Protein AF-A0A5P2C716-F1 (afdb_monomer_lite)

Sequence (302 aa):
MRAALADCPEPGTVVNWLRNSRSARLLADLVATGRPLTHADLDATATSRATAMTAEYLGGLLIAYQVLPERDELGARITRHLERVTTRHPDHAVLLRSYVRWSLLPRARRRQRLRGGSFKHRVHWAYTRINLAAAFLATLADRGMTISQATQHDVDAWLAGNPARHDVRDFMIWAHRRHHARALEVPHRPKADPVGLDEDSKWDLLHQRLTDTGLPLEVRAAGAILLLFGQHLTRITAAHWRRRATTDGTAYSEARLTATRNPMPEAHQGWHRGLWGGWSDSGNPQLFQRGSAANEAAVAPS

Radius of gyration: 30.45 Å; chains: 1; bounding box: 83×84×62 Å

Structure (mmCIF, N/CA/C/O backbone):
data_AF-A0A5P2C716-F1
#
_entry.id   AF-A0A5P2C716-F1
#
loop_
_atom_site.group_PDB
_atom_site.id
_atom_site.type_symbol
_atom_site.label_atom_id
_atom_site.label_alt_id
_atom_site.label_comp_id
_atom_site.label_asym_id
_atom_site.label_entity_id
_atom_site.label_seq_id
_atom_site.pdbx_PDB_ins_code
_atom_site.Cartn_x
_atom_site.Cartn_y
_atom_site.Cartn_z
_atom_site.occupancy
_atom_site.B_iso_or_equiv
_atom_site.auth_seq_id
_atom_site.auth_comp_id
_atom_site.auth_asym_id
_atom_site.auth_atom_id
_atom_site.pdbx_PDB_model_num
ATOM 1 N N . MET A 1 1 ? 3.248 -5.563 -34.450 1.00 64.88 1 MET A N 1
ATOM 2 C CA . MET A 1 1 ? 4.505 -6.082 -33.857 1.00 64.88 1 MET A CA 1
ATOM 3 C C . MET A 1 1 ? 5.551 -6.482 -34.892 1.00 64.88 1 MET A C 1
ATOM 5 O O . MET A 1 1 ? 6.635 -5.930 -34.836 1.00 64.88 1 MET A O 1
ATOM 9 N N . ARG A 1 2 ? 5.260 -7.390 -35.840 1.00 67.38 2 ARG A N 1
ATOM 10 C CA . ARG A 1 2 ? 6.246 -7.845 -36.845 1.00 67.38 2 ARG A CA 1
ATOM 11 C C . ARG A 1 2 ? 6.889 -6.698 -37.643 1.00 67.38 2 ARG A C 1
ATOM 13 O O . ARG A 1 2 ? 8.105 -6.666 -37.732 1.00 67.38 2 ARG A O 1
ATOM 20 N N . ALA A 1 3 ? 6.091 -5.746 -38.137 1.00 66.69 3 ALA A N 1
ATOM 21 C CA . ALA A 1 3 ? 6.594 -4.549 -38.822 1.00 66.69 3 ALA A CA 1
ATOM 22 C C . ALA A 1 3 ? 7.479 -3.687 -37.903 1.00 66.69 3 ALA A C 1
ATOM 24 O O . ALA A 1 3 ? 8.617 -3.400 -38.227 1.00 66.69 3 ALA A O 1
ATOM 25 N N . ALA A 1 4 ? 7.023 -3.408 -36.681 1.00 65.44 4 ALA A N 1
ATOM 26 C CA . ALA A 1 4 ? 7.776 -2.585 -35.735 1.00 65.44 4 ALA A CA 1
ATOM 27 C C . ALA A 1 4 ? 9.090 -3.222 -35.226 1.00 65.44 4 ALA A C 1
ATOM 29 O O . ALA A 1 4 ? 10.006 -2.507 -34.831 1.00 65.44 4 ALA A O 1
ATOM 30 N N . LEU A 1 5 ? 9.188 -4.557 -35.221 1.00 69.56 5 LEU A N 1
ATOM 31 C CA . LEU A 1 5 ? 10.447 -5.267 -34.967 1.00 69.56 5 LEU A CA 1
ATOM 32 C C . LEU A 1 5 ? 11.370 -5.258 -36.195 1.00 69.56 5 LEU A C 1
ATOM 34 O O . LEU A 1 5 ? 12.585 -5.281 -36.024 1.00 69.56 5 LEU A O 1
ATOM 38 N N . ALA A 1 6 ? 10.804 -5.232 -37.405 1.00 69.88 6 ALA A N 1
ATOM 39 C CA . ALA A 1 6 ? 11.553 -5.140 -38.656 1.00 69.88 6 ALA A CA 1
ATOM 40 C C . ALA A 1 6 ? 12.111 -3.726 -38.900 1.00 69.88 6 ALA A C 1
ATOM 42 O O . ALA A 1 6 ? 13.224 -3.599 -39.395 1.00 69.88 6 ALA A O 1
ATOM 43 N N . ASP A 1 7 ? 11.388 -2.690 -38.467 1.00 72.06 7 ASP A N 1
ATOM 44 C CA . ASP A 1 7 ? 11.772 -1.276 -38.596 1.00 72.06 7 ASP A CA 1
ATOM 45 C C . ASP A 1 7 ? 12.691 -0.787 -37.455 1.00 72.06 7 ASP A C 1
ATOM 47 O O . ASP A 1 7 ? 12.919 0.412 -37.285 1.00 72.06 7 ASP A O 1
ATOM 51 N N . CYS A 1 8 ? 13.204 -1.695 -36.617 1.00 69.62 8 CYS A N 1
ATOM 52 C CA . CYS A 1 8 ? 14.064 -1.327 -35.497 1.00 69.62 8 CYS A CA 1
ATOM 53 C C . CYS A 1 8 ? 15.446 -0.855 -35.998 1.00 69.62 8 CYS A C 1
ATOM 55 O O . CYS A 1 8 ? 16.085 -1.587 -36.755 1.00 69.62 8 CYS A O 1
ATOM 57 N N . PRO A 1 9 ? 15.959 0.307 -35.540 1.00 67.12 9 PRO A N 1
ATOM 58 C CA . PRO A 1 9 ? 17.236 0.860 -36.007 1.00 67.12 9 PRO A CA 1
ATOM 59 C C . PRO A 1 9 ? 18.453 -0.026 -35.693 1.00 67.12 9 PRO A C 1
ATOM 61 O O . PRO A 1 9 ? 19.483 0.096 -36.350 1.00 67.12 9 PRO A O 1
ATOM 64 N N . GLU A 1 10 ? 18.336 -0.946 -34.730 1.00 76.31 10 GLU A N 1
ATOM 65 C CA . GLU A 1 10 ? 19.369 -1.931 -34.396 1.00 76.31 10 GLU A CA 1
ATOM 66 C C . GLU A 1 10 ? 18.828 -3.372 -34.503 1.00 76.31 10 GLU A C 1
ATOM 68 O O . GLU A 1 10 ? 18.488 -4.004 -33.494 1.00 76.31 10 GLU A O 1
ATOM 73 N N . PRO A 1 11 ? 18.765 -3.947 -35.717 1.00 70.88 11 PRO A N 1
ATOM 74 C CA . PRO A 1 11 ? 18.197 -5.279 -35.933 1.00 70.88 11 PRO A CA 1
ATOM 75 C C . PRO A 1 11 ? 18.974 -6.388 -35.202 1.00 70.88 11 PRO A C 1
ATOM 77 O O . PRO A 1 11 ? 18.379 -7.365 -34.742 1.00 70.88 11 PRO A O 1
ATOM 80 N N . GLY A 1 12 ? 20.290 -6.224 -35.011 1.00 76.12 12 GLY A N 1
ATOM 81 C CA . GLY A 1 12 ? 21.117 -7.161 -34.240 1.00 76.12 12 GLY A CA 1
ATOM 82 C C . GLY A 1 12 ? 20.677 -7.282 -32.776 1.00 76.12 12 GLY A C 1
ATOM 83 O O . GLY A 1 12 ? 20.628 -8.388 -32.233 1.00 76.12 12 GLY A O 1
ATOM 84 N N . THR A 1 13 ? 20.272 -6.170 -32.158 1.00 78.38 13 THR A N 1
ATOM 85 C CA . THR A 1 13 ? 19.779 -6.123 -30.774 1.00 78.38 13 THR A CA 1
ATOM 86 C C . THR A 1 13 ? 18.448 -6.868 -30.640 1.00 78.38 13 THR A C 1
ATOM 88 O O . THR A 1 13 ? 18.265 -7.648 -29.702 1.00 78.38 13 THR A O 1
ATOM 91 N N . VAL A 1 14 ? 17.547 -6.716 -31.618 1.00 78.50 14 VAL A N 1
ATOM 92 C CA . VAL A 1 14 ? 16.262 -7.435 -31.664 1.00 78.50 14 VAL A CA 1
ATOM 93 C C . VAL A 1 14 ? 16.461 -8.937 -31.847 1.00 78.50 14 VAL A C 1
ATOM 95 O O . VAL A 1 14 ? 15.863 -9.726 -31.117 1.00 78.50 14 VAL A O 1
ATOM 98 N N . VAL A 1 15 ? 17.323 -9.355 -32.779 1.00 80.88 15 VAL A N 1
ATOM 99 C CA . VAL A 1 15 ? 17.612 -10.781 -33.011 1.00 80.88 15 VAL A CA 1
ATOM 100 C C . VAL A 1 15 ? 18.271 -11.411 -31.784 1.00 80.88 15 VAL A C 1
ATOM 102 O O . VAL A 1 15 ? 17.890 -12.507 -31.372 1.00 80.88 15 VAL A O 1
ATOM 105 N N . ASN A 1 16 ? 19.220 -10.713 -31.157 1.00 84.62 16 ASN A N 1
ATOM 106 C CA . ASN A 1 16 ? 19.853 -11.176 -29.926 1.00 84.62 16 ASN A CA 1
ATOM 107 C C . ASN A 1 16 ? 18.827 -11.332 -28.790 1.00 84.62 16 ASN A C 1
ATOM 109 O O . ASN A 1 16 ? 18.812 -12.349 -28.092 1.00 84.62 16 ASN A O 1
ATOM 113 N N . TRP A 1 17 ? 17.915 -10.367 -28.644 1.00 86.50 17 TRP A N 1
ATOM 114 C CA . TRP A 1 17 ? 16.818 -10.447 -27.682 1.00 86.50 17 TRP A CA 1
ATOM 115 C C . TRP A 1 17 ? 15.888 -11.632 -27.964 1.00 86.50 17 TRP A C 1
ATOM 117 O O . TRP A 1 17 ? 15.605 -12.400 -27.044 1.00 86.50 17 TRP A O 1
ATOM 127 N N . LEU A 1 18 ? 15.466 -11.829 -29.218 1.00 83.00 18 LEU A N 1
ATOM 128 C CA . LEU A 1 18 ? 14.593 -12.939 -29.610 1.00 83.00 18 LEU A CA 1
ATOM 129 C C . LEU A 1 18 ? 15.204 -14.306 -29.272 1.00 83.00 18 LEU A C 1
ATOM 131 O O . LEU A 1 18 ? 14.486 -15.200 -28.831 1.00 83.00 18 LEU A O 1
ATOM 135 N N . ARG A 1 19 ? 16.522 -14.464 -29.444 1.00 83.31 19 ARG A N 1
ATOM 136 C CA . ARG A 1 19 ? 17.222 -15.736 -29.192 1.00 83.31 19 ARG A CA 1
ATOM 137 C C . ARG A 1 19 ? 17.477 -15.998 -27.710 1.00 83.31 19 ARG A C 1
ATOM 139 O O . ARG A 1 19 ? 17.341 -17.133 -27.264 1.00 83.31 19 ARG A O 1
ATOM 146 N N . ASN A 1 20 ? 17.848 -14.968 -26.951 1.00 84.88 20 ASN A N 1
ATOM 147 C CA . ASN A 1 20 ? 18.439 -15.153 -25.622 1.00 84.88 20 ASN A CA 1
ATOM 148 C C . ASN A 1 20 ? 17.541 -14.685 -24.466 1.00 84.88 20 ASN A C 1
ATOM 150 O O . ASN A 1 20 ? 17.782 -15.032 -23.306 1.00 84.88 20 ASN A O 1
ATOM 154 N N . SER A 1 21 ? 16.482 -13.920 -24.742 1.00 87.31 21 SER A N 1
ATOM 155 C CA . SER A 1 21 ? 15.653 -13.339 -23.688 1.00 87.31 21 SER A CA 1
ATOM 156 C C . SER A 1 21 ? 14.584 -14.294 -23.156 1.00 87.31 21 SER A C 1
ATOM 158 O O . SER A 1 21 ? 13.882 -14.993 -23.889 1.00 87.31 21 SER A O 1
ATOM 160 N 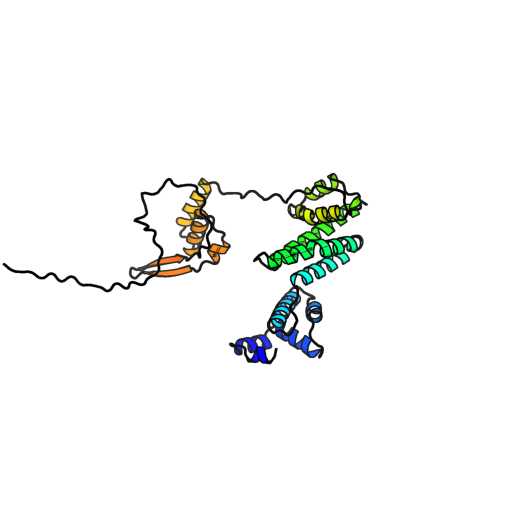N . ARG A 1 22 ? 14.375 -14.255 -21.836 1.00 85.69 22 ARG A N 1
ATOM 161 C CA . ARG A 1 22 ? 13.232 -14.912 -21.187 1.00 85.69 22 ARG A CA 1
ATOM 162 C C . ARG A 1 22 ? 11.896 -14.282 -21.601 1.00 85.69 22 ARG A C 1
ATOM 164 O O . ARG A 1 22 ? 10.915 -15.006 -21.706 1.00 85.69 22 ARG A O 1
ATOM 171 N N . SER A 1 23 ? 11.854 -12.972 -21.867 1.00 86.00 23 SER A N 1
ATOM 172 C CA . SER A 1 23 ? 10.635 -12.299 -22.344 1.00 86.00 23 SER A CA 1
ATOM 173 C C . SER A 1 23 ? 10.289 -12.648 -23.791 1.00 86.00 23 SER A C 1
ATOM 175 O O . SER A 1 23 ? 9.108 -12.705 -24.114 1.00 86.00 23 SER A O 1
ATOM 177 N N . ALA A 1 24 ? 11.279 -12.956 -24.635 1.00 87.69 24 ALA A N 1
ATOM 178 C CA . ALA A 1 24 ? 11.036 -13.441 -25.993 1.00 87.69 24 ALA A CA 1
ATOM 179 C C . ALA A 1 24 ? 10.461 -14.865 -26.002 1.00 87.69 24 ALA A C 1
ATOM 181 O O . ALA A 1 24 ? 9.492 -15.123 -26.708 1.00 87.69 24 ALA A O 1
ATOM 182 N N . ARG A 1 25 ? 10.996 -15.765 -25.162 1.00 89.06 25 ARG A N 1
ATOM 183 C CA . ARG A 1 25 ? 10.418 -17.107 -24.963 1.00 89.06 25 ARG A CA 1
ATOM 184 C C . ARG A 1 25 ? 8.982 -17.040 -24.453 1.00 89.06 25 ARG A C 1
ATOM 186 O O . ARG A 1 25 ? 8.104 -17.645 -25.046 1.00 89.06 25 ARG A O 1
ATOM 193 N N . LEU A 1 26 ? 8.740 -16.216 -23.432 1.00 88.56 26 LEU A N 1
ATOM 194 C CA . LEU A 1 26 ? 7.396 -15.990 -22.901 1.00 88.56 26 LEU A CA 1
ATOM 195 C C . LEU A 1 26 ? 6.422 -15.499 -23.984 1.00 88.56 26 LEU A C 1
ATOM 197 O O . LEU A 1 26 ? 5.291 -15.961 -24.052 1.00 88.56 26 LEU A O 1
ATOM 201 N N . LEU A 1 27 ? 6.857 -14.570 -24.838 1.00 88.94 27 LEU A N 1
ATOM 202 C CA . LEU A 1 27 ? 6.052 -14.099 -25.962 1.00 88.94 27 LEU A CA 1
ATOM 203 C C . LEU A 1 27 ? 5.761 -15.222 -26.966 1.00 88.94 27 LEU A C 1
ATOM 205 O O . LEU A 1 27 ? 4.628 -15.331 -27.420 1.00 88.94 27 LEU A O 1
ATOM 209 N N . ALA A 1 28 ? 6.760 -16.039 -27.308 1.00 88.06 28 ALA A N 1
ATOM 210 C CA . ALA A 1 28 ? 6.585 -17.165 -28.220 1.00 88.06 28 ALA A CA 1
ATOM 211 C C . ALA A 1 28 ? 5.570 -18.179 -27.671 1.00 88.06 28 ALA A C 1
ATOM 213 O O . ALA A 1 28 ? 4.656 -18.563 -28.397 1.00 88.06 28 ALA A O 1
ATOM 214 N N . ASP A 1 29 ? 5.671 -18.525 -26.385 1.00 88.88 29 ASP A N 1
ATOM 215 C CA . ASP A 1 29 ? 4.740 -19.435 -25.708 1.00 88.88 29 ASP A CA 1
ATOM 216 C C . ASP A 1 29 ? 3.308 -18.881 -25.722 1.00 88.88 29 ASP A C 1
ATOM 218 O O . ASP A 1 29 ? 2.355 -19.597 -26.026 1.00 88.88 29 ASP A O 1
ATOM 222 N N . LEU A 1 30 ? 3.148 -17.582 -25.445 1.00 88.62 30 LEU A N 1
ATOM 223 C CA . LEU A 1 30 ? 1.842 -16.925 -25.464 1.00 88.62 30 LEU A CA 1
ATOM 224 C C . LEU A 1 30 ? 1.246 -16.858 -26.877 1.00 88.62 30 LEU A C 1
ATOM 226 O O . LEU A 1 30 ? 0.056 -17.110 -27.046 1.00 88.62 30 LEU A O 1
ATOM 230 N N . VAL A 1 31 ? 2.055 -16.568 -27.900 1.00 87.69 31 VAL A N 1
ATOM 231 C CA . VAL A 1 31 ? 1.608 -16.539 -29.305 1.00 87.69 31 VAL A CA 1
ATOM 232 C C . VAL A 1 31 ? 1.260 -17.942 -29.809 1.00 87.69 31 VAL A C 1
ATOM 234 O O . VAL A 1 31 ? 0.298 -18.095 -30.561 1.00 87.69 31 VAL A O 1
ATOM 237 N N . ALA A 1 32 ? 1.978 -18.975 -29.360 1.00 88.94 32 ALA A N 1
ATOM 238 C CA . ALA A 1 32 ? 1.715 -20.367 -29.726 1.00 88.94 32 ALA A CA 1
ATOM 239 C C . ALA A 1 32 ? 0.326 -20.860 -29.280 1.00 88.94 32 ALA A C 1
ATOM 241 O O . ALA A 1 32 ? -0.198 -21.808 -29.859 1.00 88.94 32 ALA A O 1
ATOM 242 N N . THR A 1 33 ? -0.313 -20.195 -28.309 1.00 84.88 33 THR A N 1
ATOM 243 C CA . THR A 1 33 ? -1.700 -20.497 -27.912 1.00 84.88 33 THR A CA 1
ATOM 244 C C . THR A 1 33 ? -2.735 -20.175 -28.998 1.00 84.88 33 THR A C 1
ATOM 246 O O . THR A 1 33 ? -3.882 -20.610 -28.891 1.00 84.88 33 THR A O 1
ATOM 249 N N . GLY A 1 34 ? -2.363 -19.400 -30.027 1.00 81.94 34 GLY A N 1
ATOM 250 C CA . GLY A 1 34 ? -3.232 -19.029 -31.149 1.00 81.94 34 GLY A CA 1
ATOM 251 C C . GLY A 1 34 ? -4.371 -18.069 -30.790 1.00 81.94 34 GLY A C 1
ATOM 252 O O . GLY A 1 34 ? -5.228 -17.798 -31.630 1.00 81.94 34 GLY A O 1
ATOM 253 N N . ARG A 1 35 ? -4.409 -17.552 -29.555 1.00 84.88 35 ARG A N 1
ATOM 254 C CA . ARG A 1 35 ? -5.445 -16.627 -29.075 1.00 84.88 35 ARG A CA 1
ATOM 255 C C . ARG A 1 35 ? -4.959 -15.174 -29.112 1.00 84.88 35 ARG A C 1
ATOM 257 O O . ARG A 1 35 ? -3.757 -14.933 -28.989 1.00 84.88 35 ARG A O 1
ATOM 264 N N . PRO A 1 36 ? -5.871 -14.192 -29.252 1.00 84.56 36 PRO A N 1
ATOM 265 C CA . PRO A 1 36 ? -5.523 -12.786 -29.093 1.00 84.56 36 PRO A CA 1
ATOM 266 C C . PRO A 1 36 ? -4.904 -12.543 -27.719 1.00 84.56 36 PRO A C 1
ATOM 268 O O . PRO A 1 36 ? -5.485 -12.909 -26.700 1.00 84.56 36 PRO A O 1
ATOM 271 N N . LEU A 1 37 ? -3.725 -11.927 -27.707 1.00 86.69 37 LEU A N 1
ATOM 272 C CA . LEU A 1 37 ? -2.970 -11.703 -26.486 1.00 86.69 37 LEU A CA 1
ATOM 273 C C . LEU A 1 37 ? -3.669 -10.651 -25.620 1.00 86.69 37 LEU A C 1
ATOM 275 O O . LEU A 1 37 ? -3.999 -9.565 -26.097 1.00 86.69 37 LEU A O 1
ATOM 279 N N . THR A 1 38 ? -3.860 -10.952 -24.341 1.00 88.50 38 THR A N 1
ATOM 280 C CA . THR A 1 38 ? -4.474 -10.040 -23.376 1.00 88.50 38 THR A CA 1
ATOM 281 C C . THR A 1 38 ? -3.547 -9.749 -22.201 1.00 88.50 38 THR A C 1
ATOM 283 O O . THR A 1 38 ? -2.597 -10.474 -21.900 1.00 88.50 38 THR A O 1
ATOM 286 N N . HIS A 1 39 ? -3.867 -8.686 -21.462 1.00 86.06 39 HIS A N 1
ATOM 287 C CA . HIS A 1 39 ? -3.225 -8.395 -20.178 1.00 86.06 39 HIS A CA 1
ATOM 288 C C . HIS A 1 39 ? -3.399 -9.523 -19.149 1.00 86.06 39 HIS A C 1
ATOM 290 O O . HIS A 1 39 ? -2.536 -9.703 -18.291 1.00 86.06 39 HIS A O 1
ATOM 296 N N . ALA A 1 40 ? -4.490 -10.292 -19.231 1.00 84.88 40 ALA A N 1
ATOM 297 C CA . ALA A 1 40 ? -4.743 -11.414 -18.332 1.00 84.88 40 ALA A CA 1
ATOM 298 C C . ALA A 1 40 ? -3.775 -12.581 -18.588 1.00 84.88 40 ALA A C 1
ATOM 300 O O . ALA A 1 40 ? -3.327 -13.216 -17.634 1.00 84.88 40 ALA A O 1
ATOM 301 N N . ASP A 1 41 ? -3.390 -12.809 -19.845 1.00 88.12 41 ASP A N 1
ATOM 302 C CA . ASP A 1 41 ? -2.445 -13.870 -20.205 1.00 88.12 41 ASP A CA 1
ATOM 303 C C . ASP A 1 41 ? -1.050 -13.577 -19.640 1.00 88.12 41 ASP A C 1
ATOM 305 O O . ASP A 1 41 ? -0.422 -14.436 -19.019 1.00 88.12 41 ASP A O 1
ATOM 309 N N . LEU A 1 42 ? -0.594 -12.323 -19.741 1.00 86.50 42 LEU A N 1
ATOM 310 C CA . LEU A 1 42 ? 0.636 -11.877 -19.079 1.00 86.50 42 LEU A CA 1
ATOM 311 C C . LEU A 1 42 ? 0.535 -12.020 -17.555 1.00 86.50 42 LEU A C 1
ATOM 313 O O . LEU A 1 42 ? 1.470 -12.490 -16.905 1.00 86.50 42 LEU A O 1
ATOM 317 N N . ASP A 1 43 ? -0.605 -11.654 -16.972 1.00 84.00 43 ASP A N 1
ATOM 318 C CA . ASP A 1 43 ? -0.822 -11.722 -15.530 1.00 84.00 43 ASP A CA 1
ATOM 319 C C . ASP A 1 43 ? -0.777 -13.151 -14.981 1.00 84.00 43 ASP A C 1
ATOM 321 O O . ASP A 1 43 ? -0.281 -13.336 -13.864 1.00 84.00 43 ASP A O 1
ATOM 325 N N . ALA A 1 44 ? -1.262 -14.129 -15.751 1.00 86.56 44 ALA A N 1
ATOM 326 C CA . ALA A 1 44 ? -1.258 -15.549 -15.406 1.00 86.56 44 ALA A CA 1
ATOM 327 C C . ALA A 1 44 ? 0.160 -16.140 -15.358 1.00 86.56 44 ALA A C 1
ATOM 329 O O . ALA A 1 44 ? 0.440 -17.032 -14.560 1.00 86.56 44 ALA A O 1
ATOM 330 N N . THR A 1 45 ? 1.089 -15.597 -16.147 1.00 85.31 45 THR A N 1
ATOM 331 C CA . THR A 1 45 ? 2.488 -16.065 -16.180 1.00 85.31 45 THR A CA 1
ATOM 332 C C . THR A 1 45 ? 3.311 -15.596 -14.971 1.00 85.31 45 THR A C 1
ATOM 334 O O . THR A 1 45 ? 4.374 -16.144 -14.661 1.00 85.31 45 THR A O 1
ATOM 337 N N . ALA A 1 46 ? 2.817 -14.593 -14.238 1.00 82.56 46 ALA A N 1
ATOM 338 C CA . ALA A 1 46 ? 3.493 -13.957 -13.111 1.00 82.56 46 ALA A CA 1
ATOM 339 C C . ALA A 1 46 ? 3.390 -14.767 -11.799 1.00 82.56 46 ALA A C 1
ATOM 341 O O . ALA A 1 46 ? 2.972 -14.250 -10.761 1.00 82.56 46 ALA A O 1
ATOM 342 N N . THR A 1 47 ? 3.791 -16.039 -11.834 1.00 82.62 47 THR A N 1
ATOM 343 C CA . THR A 1 47 ? 3.780 -16.974 -10.691 1.00 82.62 47 THR A CA 1
ATOM 344 C C . THR A 1 47 ? 4.935 -16.773 -9.705 1.00 82.62 47 THR A C 1
ATOM 346 O O . THR A 1 47 ? 4.823 -17.120 -8.533 1.00 82.62 47 THR A O 1
ATOM 349 N N . SER A 1 48 ? 6.042 -16.173 -10.146 1.00 81.88 48 SER A N 1
ATOM 350 C CA . SER A 1 48 ? 7.232 -15.886 -9.340 1.00 81.88 48 SER A CA 1
ATOM 351 C C . SER A 1 48 ? 7.670 -14.433 -9.514 1.00 81.88 48 SER A C 1
ATOM 353 O O . SER A 1 48 ? 7.260 -13.745 -10.450 1.00 81.88 48 SER A O 1
ATOM 355 N N . ARG A 1 49 ? 8.580 -13.949 -8.658 1.00 74.25 49 ARG A N 1
ATOM 356 C CA . ARG A 1 49 ? 9.161 -12.604 -8.814 1.00 74.25 49 ARG A CA 1
ATOM 357 C C . ARG A 1 49 ? 9.857 -12.428 -10.168 1.00 74.25 49 ARG A C 1
ATOM 359 O O . ARG A 1 49 ? 9.733 -11.372 -10.781 1.00 74.25 49 ARG A O 1
ATOM 366 N N . ALA A 1 50 ? 10.590 -13.442 -10.625 1.00 78.56 50 ALA A N 1
ATOM 367 C CA . ALA A 1 50 ? 11.328 -13.372 -11.881 1.00 78.56 50 ALA A CA 1
ATOM 368 C C . ALA A 1 50 ? 10.385 -13.351 -13.094 1.00 78.56 50 ALA A C 1
ATOM 370 O O . ALA A 1 50 ? 10.575 -12.544 -14.007 1.00 78.56 50 ALA A O 1
ATOM 371 N N . THR A 1 51 ? 9.346 -14.191 -13.088 1.00 84.75 51 THR A N 1
ATOM 372 C CA . THR A 1 51 ? 8.350 -14.220 -14.169 1.00 84.75 51 THR A CA 1
ATOM 373 C C . THR A 1 51 ? 7.468 -12.973 -14.158 1.00 84.75 51 THR A C 1
ATOM 375 O O . THR A 1 51 ? 7.203 -12.430 -15.221 1.00 84.75 51 THR A O 1
ATOM 378 N N . ALA A 1 52 ? 7.143 -12.411 -12.990 1.00 80.19 52 ALA A N 1
ATOM 379 C CA . ALA A 1 52 ? 6.433 -11.135 -12.881 1.00 80.19 52 ALA A CA 1
ATOM 380 C C . ALA A 1 52 ? 7.210 -9.948 -13.478 1.00 80.19 52 ALA A C 1
ATOM 382 O O . ALA A 1 52 ? 6.620 -9.128 -14.175 1.00 80.19 52 ALA A O 1
ATOM 383 N N . MET A 1 53 ? 8.525 -9.852 -13.240 1.00 78.62 53 MET A N 1
ATOM 384 C CA . MET A 1 53 ? 9.358 -8.813 -13.873 1.00 78.62 53 MET A CA 1
ATOM 385 C C . MET A 1 53 ? 9.446 -9.005 -15.389 1.00 78.62 53 MET A C 1
ATOM 387 O O . MET A 1 53 ? 9.441 -8.034 -16.141 1.00 78.62 53 MET A O 1
ATOM 391 N N . THR A 1 54 ? 9.510 -10.262 -15.833 1.00 84.94 54 THR A N 1
ATOM 392 C CA . THR A 1 54 ? 9.554 -10.604 -17.259 1.00 84.94 54 THR A CA 1
ATOM 393 C C . THR A 1 54 ? 8.241 -10.226 -17.952 1.00 84.94 54 THR A C 1
ATOM 395 O O . THR A 1 54 ? 8.276 -9.586 -18.999 1.00 84.94 54 THR A O 1
ATOM 398 N N . ALA A 1 55 ? 7.099 -10.565 -17.346 1.00 86.44 55 ALA A N 1
ATOM 399 C CA . ALA A 1 55 ? 5.766 -10.221 -17.833 1.00 86.44 55 ALA A CA 1
ATOM 400 C C . ALA A 1 55 ? 5.513 -8.705 -17.818 1.00 86.44 55 ALA A C 1
ATOM 402 O O . ALA A 1 55 ? 4.922 -8.185 -18.755 1.00 86.44 55 ALA A O 1
ATOM 403 N N . GLU A 1 56 ? 6.008 -7.978 -16.808 1.00 81.62 56 GLU A N 1
ATOM 404 C CA . GLU A 1 56 ? 5.930 -6.509 -16.744 1.00 81.62 56 GLU A CA 1
ATOM 405 C C . GLU A 1 56 ? 6.733 -5.849 -17.872 1.00 81.62 56 GLU A C 1
ATOM 407 O O . GLU A 1 56 ? 6.218 -4.974 -18.566 1.00 81.62 56 GLU A O 1
ATOM 412 N N . TYR A 1 57 ? 7.976 -6.292 -18.092 1.00 83.25 57 TYR A N 1
ATOM 413 C CA . TYR A 1 57 ? 8.792 -5.808 -19.206 1.00 83.25 57 TYR A CA 1
ATOM 414 C C . TYR A 1 57 ? 8.121 -6.096 -20.555 1.00 83.25 57 TYR A C 1
ATOM 416 O O . TYR A 1 57 ? 8.018 -5.206 -21.399 1.00 83.25 57 TYR A O 1
ATOM 424 N N . LEU A 1 58 ? 7.632 -7.327 -20.744 1.00 87.62 58 LEU A N 1
ATOM 425 C CA . LEU A 1 58 ? 6.955 -7.731 -21.972 1.00 87.62 58 LEU A CA 1
ATOM 426 C C . LEU A 1 58 ? 5.653 -6.944 -22.187 1.00 87.62 58 LEU A C 1
ATOM 428 O O . LEU A 1 58 ? 5.414 -6.471 -23.292 1.00 87.62 58 LEU A O 1
ATOM 432 N N . GLY A 1 59 ? 4.848 -6.741 -21.144 1.00 86.94 59 GLY A N 1
ATOM 433 C CA . GLY A 1 59 ? 3.628 -5.936 -21.204 1.00 86.94 59 GLY A CA 1
ATOM 434 C C . GLY A 1 59 ? 3.904 -4.489 -21.604 1.00 86.94 59 GLY A C 1
ATOM 435 O O . GLY A 1 59 ? 3.238 -3.968 -22.494 1.00 86.94 59 GLY A O 1
ATOM 436 N N . GLY A 1 60 ? 4.943 -3.867 -21.036 1.00 83.31 60 GLY A N 1
ATOM 437 C CA . GLY A 1 60 ? 5.375 -2.525 -21.432 1.00 83.31 60 GLY A CA 1
ATOM 438 C C . GLY A 1 60 ? 5.787 -2.443 -22.905 1.00 83.31 60 GLY A C 1
ATOM 439 O O . GLY A 1 60 ? 5.387 -1.514 -23.603 1.00 83.31 60 GLY A O 1
ATOM 440 N N . LEU A 1 61 ? 6.521 -3.445 -23.396 1.00 84.56 61 LEU A N 1
ATOM 441 C CA . LEU A 1 61 ? 6.907 -3.545 -24.805 1.00 84.56 61 LEU A CA 1
ATOM 442 C C . LEU A 1 61 ? 5.675 -3.677 -25.717 1.00 84.56 61 LEU A C 1
ATOM 444 O O . LEU A 1 61 ? 5.560 -2.989 -26.727 1.00 84.56 61 LEU A O 1
ATOM 448 N N . LEU A 1 62 ? 4.729 -4.538 -25.343 1.00 86.94 62 LEU A N 1
ATOM 449 C CA . LEU A 1 62 ? 3.511 -4.794 -26.110 1.00 86.94 62 LEU A CA 1
ATOM 450 C C . LEU A 1 62 ? 2.562 -3.592 -26.134 1.00 86.94 62 LEU A C 1
ATOM 452 O O . LEU A 1 62 ? 1.941 -3.348 -27.166 1.00 86.94 62 LEU A O 1
ATOM 456 N N . ILE A 1 63 ? 2.479 -2.821 -25.047 1.00 86.62 63 ILE A N 1
ATOM 457 C CA . ILE A 1 63 ? 1.763 -1.538 -25.023 1.00 86.62 63 ILE A CA 1
ATOM 458 C C . ILE A 1 63 ? 2.463 -0.525 -25.936 1.00 86.62 63 ILE A C 1
ATOM 460 O O . ILE A 1 63 ? 1.807 0.118 -26.752 1.00 86.62 63 ILE A O 1
ATOM 464 N N . ALA A 1 64 ? 3.793 -0.399 -25.845 1.00 82.19 64 ALA A N 1
ATOM 465 C CA . ALA A 1 64 ? 4.553 0.557 -26.654 1.00 82.19 64 ALA A CA 1
ATOM 466 C C . ALA A 1 64 ? 4.370 0.316 -28.163 1.00 82.19 64 ALA A C 1
ATOM 468 O O . ALA A 1 64 ? 4.221 1.264 -28.930 1.00 82.19 64 ALA A O 1
ATOM 469 N N . TYR A 1 65 ? 4.299 -0.953 -28.574 1.00 84.38 65 TYR A N 1
ATOM 470 C CA . TYR A 1 65 ? 4.034 -1.355 -29.958 1.00 84.38 65 TYR A CA 1
ATOM 471 C C . TYR A 1 65 ? 2.546 -1.508 -30.307 1.00 84.38 65 TYR A C 1
ATOM 473 O O . TYR A 1 65 ? 2.232 -2.093 -31.347 1.00 84.38 65 TYR A O 1
ATOM 481 N N . GLN A 1 66 ? 1.639 -1.008 -29.459 1.00 82.31 66 GLN A N 1
ATOM 482 C CA . GLN A 1 66 ? 0.185 -1.003 -29.679 1.00 82.31 66 GLN A CA 1
ATOM 483 C C . GLN A 1 66 ? -0.415 -2.399 -29.927 1.00 82.31 66 GLN A C 1
ATOM 485 O O . GLN A 1 66 ? -1.445 -2.547 -30.577 1.00 82.31 66 GLN A O 1
ATOM 490 N N . VAL A 1 67 ? 0.242 -3.448 -29.425 1.00 86.62 67 VAL A N 1
ATOM 491 C CA . VAL A 1 67 ? -0.266 -4.828 -29.461 1.00 86.62 67 VAL A CA 1
ATOM 492 C C . VAL A 1 67 ? -1.276 -5.042 -28.341 1.00 86.62 67 VAL A C 1
ATOM 494 O O . VAL A 1 67 ? -2.278 -5.724 -28.530 1.00 86.62 67 VAL A O 1
ATOM 497 N N . LEU A 1 68 ? -1.010 -4.444 -27.179 1.00 85.75 68 LEU A N 1
ATOM 498 C CA . LEU A 1 68 ? -1.929 -4.388 -26.051 1.00 85.75 68 LEU A CA 1
ATOM 499 C C . LEU A 1 68 ? -2.389 -2.944 -25.821 1.00 85.75 68 LEU A C 1
ATOM 501 O O . LEU A 1 68 ? -1.581 -2.026 -25.966 1.00 85.75 68 LEU A O 1
ATOM 505 N N . PRO A 1 69 ? -3.651 -2.723 -25.410 1.00 83.44 69 PRO A N 1
ATOM 506 C CA . PRO A 1 69 ? -4.127 -1.392 -25.056 1.00 83.44 69 PRO A CA 1
ATOM 507 C C . PRO A 1 69 ? -3.395 -0.864 -23.817 1.00 83.44 69 PRO A C 1
ATOM 509 O O . PRO A 1 69 ? -2.994 -1.643 -22.945 1.00 83.44 69 PRO A O 1
ATOM 512 N N . GLU A 1 70 ? -3.264 0.459 -23.710 1.00 81.81 70 GLU A N 1
ATOM 513 C CA . GLU A 1 70 ? -2.690 1.101 -22.527 1.00 81.81 70 GLU A CA 1
ATOM 514 C C . GLU A 1 70 ? -3.449 0.677 -21.257 1.00 81.81 70 GLU A C 1
ATOM 516 O O . GLU A 1 70 ? -4.682 0.689 -21.202 1.00 81.81 70 GLU A O 1
ATOM 521 N N . ARG A 1 71 ? -2.702 0.278 -20.221 1.00 80.81 71 ARG A N 1
ATOM 522 C CA . ARG A 1 71 ? -3.249 -0.221 -18.956 1.00 80.81 71 ARG A CA 1
ATOM 523 C C . ARG A 1 71 ? -2.808 0.647 -17.789 1.00 80.81 71 ARG A C 1
ATOM 525 O O . ARG A 1 71 ? -1.643 1.014 -17.661 1.00 80.81 71 ARG A O 1
ATOM 532 N N . ASP A 1 72 ? -3.735 0.888 -16.862 1.00 82.62 72 ASP A N 1
ATOM 533 C CA . ASP A 1 72 ? -3.418 1.403 -15.526 1.00 82.62 72 ASP A CA 1
ATOM 534 C C . ASP A 1 72 ? -2.677 0.326 -14.710 1.00 82.62 72 ASP A C 1
ATOM 536 O O . ASP A 1 72 ? -3.266 -0.377 -13.885 1.00 82.62 72 ASP A O 1
ATOM 540 N N . GLU A 1 73 ? -1.375 0.175 -14.970 1.00 81.56 73 GLU A N 1
ATOM 541 C CA . GLU A 1 73 ? -0.512 -0.818 -14.316 1.00 81.56 73 GLU A CA 1
ATOM 542 C C . GLU A 1 73 ? -0.440 -0.624 -12.800 1.00 81.56 73 GLU A C 1
ATOM 544 O O . GLU A 1 73 ? -0.382 -1.583 -12.024 1.00 81.56 73 GLU A O 1
ATOM 549 N N . LEU A 1 74 ? -0.483 0.632 -12.348 1.00 85.31 74 LEU A N 1
ATOM 550 C CA . LEU A 1 74 ? -0.518 0.938 -10.924 1.00 85.31 74 LEU A CA 1
ATOM 551 C C . LEU A 1 74 ? -1.808 0.394 -10.301 1.00 85.31 74 LEU A C 1
ATOM 553 O O . LEU A 1 74 ? -1.749 -0.316 -9.295 1.00 85.31 74 LEU A O 1
ATOM 557 N N . GLY A 1 75 ? -2.957 0.693 -10.909 1.00 90.50 75 GLY A N 1
ATOM 558 C CA . GLY A 1 75 ? -4.253 0.183 -10.475 1.00 90.50 75 GLY A CA 1
ATOM 559 C C . GLY A 1 75 ? -4.306 -1.343 -10.467 1.00 90.50 75 GLY A C 1
ATOM 560 O O . GLY A 1 75 ? -4.699 -1.934 -9.463 1.00 90.50 75 GLY A O 1
ATOM 561 N N . ALA A 1 76 ? -3.825 -1.987 -11.531 1.00 87.38 76 ALA A N 1
ATOM 562 C CA . ALA A 1 76 ? -3.767 -3.442 -11.637 1.00 87.38 76 ALA A CA 1
ATOM 563 C C . ALA A 1 76 ? -2.951 -4.090 -10.504 1.00 87.38 76 ALA A C 1
ATOM 565 O O . ALA A 1 76 ? -3.396 -5.061 -9.883 1.00 87.38 76 ALA A O 1
ATOM 566 N N . ARG A 1 77 ? -1.777 -3.530 -10.181 1.00 87.94 77 ARG A N 1
ATOM 567 C CA . ARG A 1 77 ? -0.938 -4.011 -9.071 1.00 87.94 77 ARG A CA 1
ATOM 568 C C . ARG A 1 77 ? -1.612 -3.856 -7.718 1.00 87.94 77 ARG A C 1
ATOM 570 O O . ARG A 1 77 ? -1.567 -4.781 -6.906 1.00 87.94 77 ARG A O 1
ATOM 577 N N . ILE A 1 78 ? -2.239 -2.705 -7.485 1.00 94.25 78 ILE A N 1
ATOM 578 C CA . ILE A 1 78 ? -2.976 -2.420 -6.252 1.00 94.25 78 ILE A CA 1
ATOM 579 C C . ILE A 1 78 ? -4.119 -3.422 -6.079 1.00 94.25 78 ILE A C 1
ATOM 581 O O . ILE A 1 78 ? -4.213 -4.043 -5.022 1.00 94.25 78 ILE A O 1
ATOM 585 N N . THR A 1 79 ? -4.930 -3.643 -7.116 1.00 93.75 79 THR A N 1
ATOM 586 C CA . THR A 1 79 ? -6.048 -4.595 -7.072 1.00 93.75 79 THR A CA 1
ATOM 587 C C . THR A 1 79 ? -5.567 -6.023 -6.832 1.00 93.75 79 THR A C 1
ATOM 589 O O . THR A 1 79 ? -6.089 -6.702 -5.955 1.00 93.75 79 THR A O 1
ATOM 592 N N . ARG A 1 80 ? -4.513 -6.479 -7.520 1.00 91.06 80 ARG A N 1
ATOM 593 C CA . ARG A 1 80 ? -3.977 -7.832 -7.295 1.00 91.06 80 ARG A CA 1
ATOM 594 C C . ARG A 1 80 ? -3.450 -8.018 -5.873 1.00 91.06 80 ARG A C 1
ATOM 596 O O . ARG A 1 80 ? -3.580 -9.090 -5.287 1.00 91.06 80 ARG A O 1
ATOM 603 N N . HIS A 1 81 ? -2.802 -6.996 -5.320 1.00 94.88 81 HIS A N 1
ATOM 604 C CA . HIS A 1 81 ? -2.332 -7.062 -3.943 1.00 94.88 81 HIS A CA 1
ATOM 605 C C . HIS A 1 81 ? -3.472 -7.065 -2.936 1.00 94.88 81 HIS A C 1
ATOM 607 O O . HIS A 1 81 ? -3.402 -7.848 -1.993 1.00 94.88 81 HIS A O 1
ATOM 613 N N . LEU A 1 82 ? -4.497 -6.242 -3.163 1.00 97.50 82 LEU A N 1
ATOM 614 C CA . LEU A 1 82 ? -5.714 -6.246 -2.367 1.00 97.50 82 LEU A CA 1
ATOM 615 C C . LEU A 1 82 ? -6.322 -7.647 -2.320 1.00 97.50 82 LEU A C 1
ATOM 617 O O . LEU A 1 82 ? -6.542 -8.138 -1.222 1.00 97.50 82 LEU A O 1
ATOM 621 N N . GLU A 1 83 ? -6.500 -8.313 -3.465 1.00 95.75 83 GLU A N 1
ATOM 622 C CA . GLU A 1 83 ? -7.091 -9.657 -3.478 1.00 95.75 83 GLU A CA 1
ATOM 623 C C . GLU A 1 83 ? -6.277 -10.643 -2.627 1.00 95.75 83 GLU A C 1
ATOM 625 O O . GLU A 1 83 ? -6.840 -11.317 -1.767 1.00 95.75 83 GLU A O 1
ATOM 630 N N . ARG A 1 84 ? -4.938 -10.629 -2.735 1.00 94.50 84 ARG A N 1
ATOM 631 C CA . ARG A 1 84 ? -4.069 -11.445 -1.862 1.00 94.50 84 ARG A CA 1
ATOM 632 C C . ARG A 1 84 ? -4.236 -11.141 -0.372 1.00 94.50 84 ARG A C 1
ATOM 634 O O . ARG A 1 84 ? -4.086 -12.041 0.447 1.00 94.50 84 ARG A O 1
ATOM 641 N N . VAL A 1 85 ? -4.464 -9.880 -0.008 1.00 97.06 85 VAL A N 1
ATOM 642 C CA . VAL A 1 85 ? -4.687 -9.480 1.389 1.00 97.06 85 VAL A CA 1
ATOM 643 C C . VAL A 1 85 ? -6.069 -9.935 1.851 1.00 97.06 85 VAL A C 1
ATOM 645 O O . VAL A 1 85 ? -6.183 -10.499 2.933 1.00 97.06 85 VAL A O 1
ATOM 648 N N . THR A 1 86 ? -7.102 -9.783 1.023 1.00 97.44 86 THR A N 1
ATOM 649 C CA . THR A 1 86 ? -8.461 -10.227 1.360 1.00 97.44 86 THR A CA 1
ATOM 650 C C . THR A 1 86 ? -8.594 -11.743 1.452 1.00 97.44 86 THR A C 1
ATOM 652 O O . THR A 1 86 ? -9.388 -12.214 2.250 1.00 97.44 86 THR A O 1
ATOM 655 N N . THR A 1 87 ? -7.787 -12.519 0.719 1.00 96.12 87 THR A N 1
ATOM 656 C CA . THR A 1 87 ? -7.725 -13.981 0.899 1.00 96.12 87 THR A CA 1
ATOM 657 C C . THR A 1 87 ? -7.214 -14.367 2.290 1.00 96.12 87 THR A C 1
ATOM 659 O O . THR A 1 87 ? -7.625 -15.387 2.825 1.00 96.12 87 THR A O 1
ATOM 662 N N . ARG A 1 88 ? -6.327 -13.559 2.888 1.00 95.44 88 ARG A N 1
ATOM 663 C CA . ARG A 1 88 ? -5.793 -13.792 4.243 1.00 95.44 88 ARG A CA 1
ATOM 664 C C . ARG A 1 88 ? -6.697 -13.249 5.348 1.00 95.44 88 ARG A C 1
ATOM 666 O O . ARG A 1 88 ? -6.629 -13.734 6.467 1.00 95.44 88 ARG A O 1
ATOM 673 N N . HIS A 1 89 ? -7.509 -12.244 5.032 1.00 94.38 89 HIS A N 1
ATOM 674 C CA . HIS A 1 89 ? -8.420 -11.578 5.964 1.00 94.38 89 HIS A CA 1
ATOM 675 C C . HIS A 1 89 ? -9.833 -11.506 5.358 1.00 94.38 89 HIS A C 1
ATOM 677 O O . HIS A 1 89 ? -10.278 -10.413 4.976 1.00 94.38 89 HIS A O 1
ATOM 683 N N . PRO A 1 90 ? -10.527 -12.653 5.208 1.00 95.38 90 PRO A N 1
ATOM 684 C CA . PRO A 1 90 ? -11.824 -12.713 4.531 1.00 95.38 90 PRO A CA 1
ATOM 685 C C . PRO A 1 90 ? -12.887 -11.846 5.219 1.00 95.38 90 PRO A C 1
ATOM 687 O O . PRO A 1 90 ? -13.626 -11.138 4.532 1.00 95.38 90 PRO A O 1
ATOM 690 N N . ASP A 1 91 ? -12.878 -11.784 6.553 1.00 94.12 91 ASP A N 1
ATOM 691 C CA . ASP A 1 91 ? -13.831 -11.003 7.362 1.00 94.12 91 ASP A CA 1
ATOM 692 C C . ASP A 1 91 ? -13.760 -9.493 7.095 1.00 94.12 91 ASP A C 1
ATOM 694 O O . ASP A 1 91 ? -14.702 -8.739 7.338 1.00 94.12 91 ASP A O 1
ATOM 698 N N . HIS A 1 92 ? -12.636 -9.021 6.557 1.00 95.12 92 HIS A N 1
ATOM 699 C CA . HIS A 1 92 ? -12.390 -7.609 6.271 1.00 95.12 92 HIS A CA 1
ATOM 700 C C . HIS A 1 92 ? -12.447 -7.290 4.774 1.00 95.12 92 HIS A C 1
ATOM 702 O O . HIS A 1 92 ? -12.251 -6.137 4.374 1.00 95.12 92 HIS A O 1
ATOM 708 N N . ALA A 1 93 ? -12.732 -8.283 3.925 1.00 96.81 93 ALA A N 1
ATOM 709 C CA . ALA A 1 93 ? -12.631 -8.156 2.477 1.00 96.81 93 ALA A CA 1
ATOM 710 C C . ALA A 1 93 ? -13.532 -7.056 1.906 1.00 96.81 93 ALA A C 1
ATOM 712 O O . ALA A 1 93 ? -13.088 -6.256 1.081 1.00 96.81 93 ALA A O 1
ATOM 713 N N . VAL A 1 94 ? -14.783 -6.975 2.365 1.00 97.19 94 VAL A N 1
ATOM 714 C CA . VAL A 1 94 ? -15.756 -5.979 1.887 1.00 97.19 94 VAL A CA 1
ATOM 715 C C . VAL A 1 94 ? -15.289 -4.557 2.206 1.00 97.19 94 VAL A C 1
ATOM 717 O O . VAL A 1 94 ? -15.296 -3.683 1.331 1.00 97.19 94 VAL A O 1
ATOM 720 N N . LEU A 1 95 ? -14.826 -4.331 3.436 1.00 97.50 95 LEU A N 1
ATOM 721 C CA . LEU A 1 95 ? -14.371 -3.020 3.890 1.00 97.50 95 LEU A CA 1
ATOM 722 C C . LEU A 1 95 ? -13.075 -2.602 3.181 1.00 97.50 95 LEU A C 1
ATOM 724 O O . LEU A 1 95 ? -12.976 -1.473 2.697 1.00 97.50 95 LEU A O 1
ATOM 728 N N . LEU A 1 96 ? -12.114 -3.521 3.038 1.00 98.12 96 LEU A N 1
ATOM 729 C CA . LEU A 1 96 ? -10.856 -3.271 2.330 1.00 98.12 96 LEU A CA 1
ATOM 730 C C . LEU A 1 96 ? -11.078 -3.002 0.836 1.00 98.12 96 LEU A C 1
ATOM 732 O O . LEU A 1 96 ? -10.510 -2.048 0.299 1.00 98.12 96 LEU A O 1
ATOM 736 N N . ARG A 1 97 ? -11.940 -3.776 0.159 1.00 98.25 97 ARG A N 1
ATOM 737 C CA . ARG A 1 97 ? -12.314 -3.526 -1.246 1.00 98.25 97 ARG A CA 1
ATOM 738 C C . ARG A 1 97 ? -12.958 -2.157 -1.417 1.00 98.25 97 ARG A C 1
ATOM 740 O O . ARG A 1 97 ? -12.580 -1.415 -2.325 1.00 98.25 97 ARG A O 1
ATOM 747 N N . SER A 1 98 ? -13.866 -1.793 -0.515 1.00 97.88 98 SER A N 1
ATOM 748 C CA . SER A 1 98 ? -14.531 -0.488 -0.520 1.00 97.88 98 SER A CA 1
ATOM 749 C C . SER A 1 98 ? -13.534 0.655 -0.314 1.00 97.88 98 SER A C 1
ATOM 751 O O . SER A 1 98 ? -13.525 1.615 -1.088 1.00 97.88 98 SER A O 1
ATOM 753 N N . TYR A 1 99 ? -12.636 0.527 0.664 1.00 98.25 99 TYR A N 1
ATOM 754 C CA . TYR A 1 99 ? -11.574 1.499 0.916 1.00 98.25 99 TYR A CA 1
ATOM 755 C C . TYR A 1 99 ? -10.667 1.685 -0.304 1.00 98.25 99 TYR A C 1
ATOM 757 O O . TYR A 1 99 ? -10.425 2.813 -0.751 1.00 98.25 99 TYR A O 1
ATOM 765 N N . VAL A 1 100 ? -10.178 0.585 -0.882 1.00 97.94 100 VAL A N 1
ATOM 766 C CA . VAL A 1 100 ? -9.266 0.649 -2.025 1.00 97.94 100 VAL A CA 1
ATOM 767 C C . VAL A 1 100 ? -9.954 1.250 -3.245 1.00 97.94 100 VAL A C 1
ATOM 769 O O . VAL A 1 100 ? -9.376 2.127 -3.891 1.00 97.94 100 VAL A O 1
ATOM 772 N N . ARG A 1 101 ? -11.195 0.836 -3.531 1.00 97.19 101 ARG A N 1
ATOM 773 C CA . ARG A 1 101 ? -11.983 1.337 -4.662 1.00 97.19 101 ARG A CA 1
ATOM 774 C C . ARG A 1 101 ? -12.248 2.835 -4.554 1.00 97.19 101 ARG A C 1
ATOM 776 O O . ARG A 1 101 ? -12.032 3.552 -5.529 1.00 97.19 101 ARG A O 1
ATOM 783 N N . TRP A 1 102 ? -12.721 3.296 -3.398 1.00 96.69 102 TRP A N 1
ATOM 784 C CA . TRP A 1 102 ? -13.286 4.641 -3.260 1.00 96.69 102 TRP A CA 1
ATOM 785 C C . TRP A 1 102 ? -12.317 5.683 -2.699 1.00 96.69 102 TRP A C 1
ATOM 787 O O . TRP A 1 102 ? -12.563 6.875 -2.864 1.00 96.69 102 TRP A O 1
ATOM 797 N N . SER A 1 103 ? -11.218 5.270 -2.062 1.00 96.31 103 SER A N 1
ATOM 798 C CA . SER A 1 103 ? -10.241 6.188 -1.460 1.00 96.31 103 SER A CA 1
ATOM 799 C C . SER A 1 103 ? -8.840 6.017 -2.037 1.00 96.31 103 SER A C 1
ATOM 801 O O . SER A 1 103 ? -8.262 6.971 -2.570 1.00 96.31 103 SER A O 1
ATOM 803 N N . LEU A 1 104 ? -8.283 4.802 -1.975 1.00 96.44 104 LEU A N 1
ATOM 804 C CA . LEU A 1 104 ? -6.869 4.584 -2.292 1.00 96.44 104 LEU A CA 1
ATOM 805 C C . LEU A 1 104 ? -6.571 4.720 -3.792 1.00 96.44 104 LEU A C 1
ATOM 807 O O . LEU A 1 104 ? -5.644 5.445 -4.158 1.00 96.44 104 LEU A O 1
ATOM 811 N N . LEU A 1 105 ? -7.349 4.065 -4.663 1.00 95.38 105 LEU A N 1
ATOM 812 C CA . LEU A 1 105 ? -7.138 4.083 -6.117 1.00 95.38 105 LEU A CA 1
ATOM 813 C C . LEU A 1 105 ? -7.288 5.487 -6.728 1.00 95.38 105 LEU A C 1
ATOM 815 O O . LEU A 1 105 ? -6.380 5.902 -7.455 1.00 95.38 105 LEU A O 1
ATOM 819 N N . PRO A 1 106 ? -8.344 6.271 -6.423 1.00 93.25 106 PRO A N 1
ATOM 820 C CA . PRO A 1 106 ? -8.446 7.648 -6.906 1.00 93.25 106 PRO A CA 1
ATOM 821 C C . PRO A 1 106 ? -7.236 8.506 -6.510 1.00 93.25 106 PRO A C 1
ATOM 823 O O . PRO A 1 106 ? -6.697 9.252 -7.331 1.00 93.25 106 PRO A O 1
ATOM 826 N N . ARG A 1 107 ? -6.744 8.358 -5.271 1.00 91.69 107 ARG A N 1
ATOM 827 C CA . ARG A 1 107 ? -5.547 9.067 -4.784 1.00 91.69 107 ARG A CA 1
ATOM 828 C C . ARG A 1 107 ? -4.274 8.602 -5.489 1.00 91.69 107 ARG A C 1
ATOM 830 O O . ARG A 1 107 ? -3.452 9.444 -5.851 1.00 91.69 107 ARG A O 1
ATOM 837 N N . ALA A 1 108 ? -4.112 7.296 -5.704 1.00 90.81 108 ALA A N 1
ATOM 838 C CA . ALA A 1 108 ? -2.975 6.724 -6.421 1.00 90.81 108 ALA A CA 1
ATOM 839 C C . ALA A 1 108 ? -2.891 7.274 -7.855 1.00 90.81 108 ALA A C 1
ATOM 841 O O . ALA A 1 108 ? -1.845 7.781 -8.261 1.00 90.81 108 ALA A O 1
ATOM 842 N N . ARG A 1 109 ? -4.022 7.282 -8.571 1.00 88.50 109 ARG A N 1
ATOM 843 C CA . ARG A 1 109 ? -4.144 7.829 -9.932 1.00 88.50 109 ARG A CA 1
ATOM 844 C C . ARG A 1 109 ? -3.864 9.326 -9.982 1.00 88.50 109 ARG A C 1
ATOM 846 O O . ARG A 1 109 ? -3.103 9.785 -10.829 1.00 88.50 109 ARG A O 1
ATOM 853 N N . ARG A 1 110 ? -4.412 10.102 -9.038 1.00 86.00 110 ARG A N 1
ATOM 854 C CA . ARG A 1 110 ? -4.139 11.546 -8.951 1.00 86.00 110 ARG A CA 1
ATOM 855 C C . ARG A 1 110 ? -2.648 11.819 -8.741 1.00 86.00 110 ARG A C 1
ATOM 857 O O . ARG A 1 110 ? -2.086 12.689 -9.394 1.00 86.00 110 ARG A O 1
ATOM 864 N N . ARG A 1 111 ? -1.987 11.047 -7.872 1.00 81.75 111 ARG A N 1
ATOM 865 C CA . ARG A 1 111 ? -0.539 11.162 -7.629 1.00 81.75 111 ARG A CA 1
ATOM 866 C C . ARG A 1 111 ? 0.299 10.751 -8.835 1.00 81.75 111 ARG A C 1
ATOM 868 O O . ARG A 1 111 ? 1.334 11.366 -9.057 1.00 81.75 111 ARG A O 1
ATOM 875 N N . GLN A 1 112 ? -0.135 9.751 -9.600 1.00 81.31 112 GLN A N 1
ATOM 876 C CA . GLN A 1 112 ? 0.530 9.346 -10.839 1.00 81.31 112 GLN A CA 1
ATOM 877 C C . GLN A 1 112 ? 0.519 10.465 -11.887 1.00 81.31 112 GLN A C 1
ATOM 879 O O . GLN A 1 112 ? 1.527 10.658 -12.551 1.00 81.31 112 GLN A O 1
ATOM 884 N N . ARG A 1 113 ? -0.579 11.224 -11.993 1.00 78.94 113 ARG A N 1
ATOM 885 C CA . ARG A 1 113 ? -0.689 12.358 -12.927 1.00 78.94 113 ARG A CA 1
ATOM 886 C C . ARG A 1 113 ? 0.134 13.577 -12.499 1.00 78.94 113 ARG A C 1
ATOM 888 O O . ARG A 1 113 ? 0.662 14.278 -13.346 1.00 78.94 113 ARG A O 1
ATOM 895 N N . LEU A 1 114 ? 0.214 13.844 -11.193 1.00 69.75 114 LEU A N 1
ATOM 896 C CA . LEU A 1 114 ? 0.778 15.094 -10.662 1.00 69.75 114 LEU A CA 1
ATOM 897 C C . LEU A 1 114 ? 2.259 15.021 -10.268 1.00 69.75 114 LEU A C 1
ATOM 899 O O . LEU A 1 114 ? 2.871 16.064 -10.061 1.00 69.75 114 LEU A O 1
ATOM 903 N N . ARG A 1 115 ? 2.836 13.829 -10.065 1.00 61.62 115 ARG A N 1
ATOM 904 C CA . ARG A 1 115 ? 4.204 13.694 -9.538 1.00 61.62 115 ARG A CA 1
ATOM 905 C C . ARG A 1 115 ? 5.080 12.794 -10.402 1.00 61.62 115 ARG A C 1
ATOM 907 O O . ARG A 1 115 ? 4.816 11.597 -10.526 1.00 61.62 115 ARG A O 1
ATOM 914 N N . GLY A 1 116 ? 6.206 13.350 -10.853 1.00 54.47 116 GLY A N 1
ATOM 915 C CA . GLY A 1 116 ? 7.384 12.573 -11.231 1.00 54.47 116 GLY A CA 1
ATOM 916 C C . GLY A 1 116 ? 7.897 11.805 -10.011 1.00 54.47 116 GLY A C 1
ATOM 917 O O . GLY A 1 116 ? 8.080 12.365 -8.932 1.00 54.47 116 GLY A O 1
ATOM 918 N N . GLY A 1 117 ? 8.049 10.493 -10.137 1.00 63.53 117 GLY A N 1
ATOM 919 C CA . GLY A 1 117 ? 8.474 9.634 -9.036 1.00 63.53 117 GLY A CA 1
ATOM 920 C C . GLY A 1 117 ? 8.575 8.182 -9.475 1.00 63.53 117 GLY A C 1
ATOM 921 O O . GLY A 1 117 ? 7.982 7.784 -10.481 1.00 63.53 117 GLY A O 1
ATOM 922 N N . SER A 1 118 ? 9.317 7.376 -8.721 1.00 77.94 118 SER A N 1
ATOM 923 C CA . SER A 1 118 ? 9.507 5.964 -9.056 1.00 77.94 118 SER A CA 1
ATOM 924 C C . SER A 1 118 ? 8.186 5.190 -8.985 1.00 77.94 118 SER A C 1
ATOM 926 O O . SER A 1 118 ? 7.463 5.256 -7.986 1.00 77.94 118 SER A O 1
ATOM 928 N N . PHE A 1 119 ? 7.888 4.404 -10.024 1.00 79.62 119 PHE A N 1
ATOM 929 C CA . PHE A 1 119 ? 6.745 3.484 -10.037 1.00 79.62 119 PHE A CA 1
ATOM 930 C C . PHE A 1 119 ? 6.769 2.531 -8.834 1.00 79.62 119 PHE A C 1
ATOM 932 O O . PHE A 1 119 ? 5.748 2.337 -8.175 1.00 79.62 119 PHE A O 1
ATOM 939 N N . LYS A 1 120 ? 7.960 2.034 -8.466 1.00 78.62 120 LYS A N 1
ATOM 940 C CA . LYS A 1 120 ? 8.164 1.178 -7.286 1.00 78.62 120 LYS A CA 1
ATOM 941 C C . LYS A 1 120 ? 7.718 1.868 -5.996 1.00 78.62 120 LYS A C 1
ATOM 943 O O . LYS A 1 120 ? 7.051 1.248 -5.174 1.00 78.62 120 LYS A O 1
ATOM 948 N N . HIS A 1 121 ? 8.033 3.155 -5.841 1.00 83.12 121 HIS A N 1
ATOM 949 C CA . HIS A 1 121 ? 7.636 3.925 -4.663 1.00 83.12 121 HIS A CA 1
ATOM 950 C C . HIS A 1 121 ? 6.111 4.090 -4.575 1.00 83.12 121 HIS A C 1
ATOM 952 O O . HIS A 1 121 ? 5.543 3.938 -3.497 1.00 83.12 121 HIS A O 1
ATOM 958 N N . ARG A 1 122 ? 5.424 4.327 -5.703 1.00 87.44 122 ARG A N 1
ATOM 959 C CA . ARG A 1 122 ? 3.950 4.411 -5.737 1.00 87.44 122 ARG A CA 1
ATOM 960 C C . ARG A 1 122 ? 3.277 3.091 -5.360 1.00 87.44 122 ARG A C 1
ATOM 962 O O . ARG A 1 122 ? 2.322 3.101 -4.586 1.00 87.44 122 ARG A O 1
ATOM 969 N N . VAL A 1 123 ? 3.786 1.972 -5.878 1.00 89.00 123 VAL A N 1
ATOM 970 C CA . VAL A 1 123 ? 3.294 0.630 -5.527 1.00 89.00 123 VAL A CA 1
ATOM 971 C C . VAL A 1 123 ? 3.506 0.362 -4.037 1.00 89.00 123 VAL A C 1
ATOM 973 O O . VAL A 1 123 ? 2.561 -0.014 -3.348 1.00 89.00 123 VAL A O 1
ATOM 976 N N . HIS A 1 124 ? 4.712 0.625 -3.524 1.00 89.44 124 HIS A N 1
ATOM 977 C CA . HIS A 1 124 ? 5.024 0.457 -2.105 1.00 89.44 124 HIS A CA 1
ATOM 978 C C . HIS A 1 124 ? 4.102 1.301 -1.212 1.00 89.44 124 HIS A C 1
ATOM 980 O O . HIS A 1 124 ? 3.508 0.777 -0.277 1.00 89.44 124 HIS A O 1
ATOM 986 N N . TRP A 1 125 ? 3.904 2.578 -1.550 1.00 92.50 125 TRP A N 1
ATOM 987 C CA . TRP A 1 125 ? 3.000 3.483 -0.834 1.00 92.50 125 TRP A CA 1
ATOM 988 C C . TRP A 1 125 ? 1.574 2.925 -0.698 1.00 92.50 125 TRP A C 1
ATOM 990 O O . TRP A 1 125 ? 0.978 3.004 0.381 1.00 92.50 125 TRP A O 1
ATOM 1000 N N . ALA A 1 126 ? 1.028 2.357 -1.778 1.00 94.31 126 ALA A N 1
ATOM 1001 C CA . ALA A 1 126 ? -0.310 1.775 -1.771 1.00 94.31 126 ALA A CA 1
ATOM 1002 C C . ALA A 1 126 ? -0.356 0.458 -0.984 1.00 94.31 126 ALA A C 1
ATOM 1004 O O . ALA A 1 126 ? -1.276 0.250 -0.195 1.00 94.31 126 ALA A O 1
ATOM 1005 N N . TYR A 1 127 ? 0.650 -0.405 -1.155 1.00 95.38 127 TYR A N 1
ATOM 1006 C CA . TYR A 1 127 ? 0.737 -1.687 -0.452 1.00 95.38 127 TYR A CA 1
ATOM 1007 C C . TYR A 1 127 ? 0.812 -1.488 1.058 1.00 95.38 127 TYR A C 1
ATOM 1009 O O . TYR A 1 127 ? 0.055 -2.114 1.794 1.00 95.38 127 TYR A O 1
ATOM 1017 N N . THR A 1 128 ? 1.655 -0.564 1.522 1.00 95.25 128 THR A N 1
ATOM 1018 C CA . THR A 1 128 ? 1.769 -0.225 2.945 1.00 95.25 128 THR A CA 1
ATOM 1019 C C . THR A 1 128 ? 0.413 0.160 3.535 1.00 95.25 128 THR A C 1
ATOM 1021 O O . THR A 1 128 ? 0.039 -0.353 4.582 1.00 95.25 128 THR A O 1
ATOM 1024 N N . ARG A 1 129 ? -0.385 0.977 2.839 1.00 97.00 129 ARG A N 1
ATOM 1025 C CA . ARG A 1 129 ? -1.718 1.389 3.318 1.00 97.00 129 ARG A CA 1
ATOM 1026 C C . ARG A 1 129 ? -2.733 0.254 3.367 1.00 97.00 129 ARG A C 1
ATOM 1028 O O . ARG A 1 129 ? -3.522 0.212 4.303 1.00 97.00 129 ARG A O 1
ATOM 1035 N N . ILE A 1 130 ? -2.723 -0.646 2.385 1.00 98.06 130 ILE A N 1
ATOM 1036 C CA . ILE A 1 130 ? -3.599 -1.828 2.393 1.00 98.06 130 ILE A CA 1
ATOM 1037 C C . ILE A 1 130 ? -3.225 -2.742 3.560 1.00 98.06 130 ILE A C 1
ATOM 1039 O O . ILE A 1 130 ? -4.098 -3.134 4.329 1.00 98.06 130 ILE A O 1
ATOM 1043 N N . ASN A 1 131 ? -1.932 -3.035 3.722 1.00 97.69 131 ASN A N 1
ATOM 1044 C CA . ASN A 1 131 ? -1.454 -3.932 4.773 1.00 97.69 131 ASN A CA 1
ATOM 1045 C C . ASN A 1 131 ? -1.693 -3.356 6.171 1.00 97.69 131 ASN A C 1
ATOM 1047 O O . ASN A 1 131 ? -2.109 -4.091 7.055 1.00 97.69 131 ASN A O 1
ATOM 1051 N N . LEU A 1 132 ? -1.483 -2.051 6.376 1.00 97.56 132 LEU A N 1
ATOM 1052 C CA . LEU A 1 132 ? -1.753 -1.412 7.666 1.00 97.56 132 LEU A CA 1
ATOM 1053 C C . LEU A 1 132 ? -3.245 -1.368 7.995 1.00 97.56 132 LEU A C 1
ATOM 1055 O O . LEU A 1 132 ? -3.600 -1.591 9.144 1.00 97.56 132 LEU A O 1
ATOM 1059 N N . ALA A 1 133 ? -4.115 -1.122 7.009 1.00 98.12 133 ALA A N 1
ATOM 1060 C CA . ALA A 1 133 ? -5.559 -1.194 7.223 1.00 98.12 133 ALA A CA 1
ATOM 1061 C C . ALA A 1 133 ? -5.994 -2.620 7.600 1.00 98.12 133 ALA A C 1
ATOM 1063 O O . ALA A 1 133 ? -6.723 -2.798 8.568 1.00 98.12 133 ALA 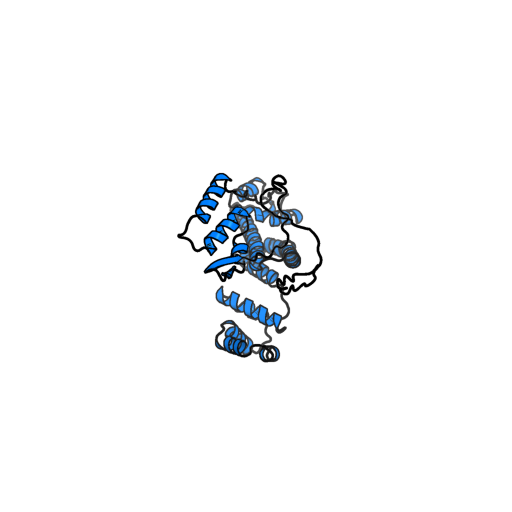A O 1
ATOM 1064 N N . ALA A 1 134 ? -5.506 -3.636 6.880 1.00 98.12 134 ALA A N 1
ATOM 1065 C CA . ALA A 1 134 ? -5.809 -5.034 7.182 1.00 98.12 134 ALA A CA 1
ATOM 1066 C C . ALA A 1 134 ? -5.282 -5.459 8.562 1.00 98.12 134 ALA A C 1
ATOM 1068 O O . ALA A 1 134 ? -6.015 -6.068 9.330 1.00 98.12 134 ALA A O 1
ATOM 1069 N N . ALA A 1 135 ? -4.045 -5.090 8.899 1.00 97.44 135 ALA A N 1
ATOM 1070 C CA . ALA A 1 135 ? -3.438 -5.415 10.185 1.00 97.44 135 ALA A CA 1
ATOM 1071 C C . ALA A 1 135 ? -4.125 -4.700 11.360 1.00 97.44 135 ALA A C 1
ATOM 1073 O O . ALA A 1 135 ? -4.307 -5.304 12.414 1.00 97.44 135 ALA A O 1
ATOM 1074 N N . PHE A 1 136 ? -4.548 -3.445 11.183 1.00 97.69 136 PHE A N 1
ATOM 1075 C CA . PHE A 1 136 ? -5.336 -2.735 12.191 1.00 97.69 136 PHE A CA 1
ATOM 1076 C C . PHE A 1 136 ? -6.688 -3.417 12.429 1.00 97.69 136 PHE A C 1
ATOM 1078 O O . PHE A 1 136 ? -7.051 -3.667 13.574 1.00 97.69 136 PHE A O 1
ATOM 1085 N N . LEU A 1 137 ? -7.403 -3.779 11.356 1.00 97.94 137 LEU A N 1
ATOM 1086 C CA . LEU A 1 137 ? -8.672 -4.503 11.462 1.00 97.94 137 LEU A CA 1
ATOM 1087 C C . LEU A 1 137 ? -8.502 -5.864 12.146 1.00 97.94 137 LEU A C 1
ATOM 1089 O O . LEU A 1 137 ? -9.282 -6.182 13.038 1.00 97.94 137 LEU A O 1
ATOM 1093 N N . ALA A 1 138 ? -7.449 -6.608 11.798 1.00 97.06 138 ALA A N 1
ATOM 1094 C CA . ALA A 1 138 ? -7.126 -7.874 12.447 1.00 97.06 138 ALA A CA 1
ATOM 1095 C C . ALA A 1 138 ? -6.843 -7.687 13.950 1.00 97.06 138 ALA A C 1
ATOM 1097 O O . ALA A 1 138 ? -7.379 -8.423 14.764 1.00 97.06 138 ALA A O 1
ATOM 1098 N N . THR A 1 139 ? -6.107 -6.636 14.333 1.00 96.50 139 THR A N 1
ATOM 1099 C CA . THR A 1 139 ? -5.808 -6.337 15.750 1.00 96.50 139 THR A CA 1
ATOM 1100 C C . THR A 1 139 ? -7.074 -6.034 16.563 1.00 96.50 139 THR A C 1
ATOM 1102 O O . THR A 1 139 ? -7.142 -6.355 17.747 1.00 96.50 139 THR A O 1
ATOM 1105 N N . LEU A 1 140 ? -8.083 -5.405 15.949 1.00 96.75 140 LEU A N 1
ATOM 1106 C CA . LEU A 1 140 ? -9.388 -5.202 16.588 1.00 96.75 140 LEU A CA 1
ATOM 1107 C C . LEU A 1 140 ? -10.166 -6.518 16.692 1.00 96.75 140 LEU A C 1
ATOM 1109 O O . LEU A 1 140 ? -10.723 -6.815 17.749 1.00 96.75 140 LEU A O 1
ATOM 1113 N N . ALA A 1 141 ? -10.166 -7.314 15.621 1.00 95.88 141 ALA A N 1
ATOM 1114 C CA . ALA A 1 141 ? -10.848 -8.603 15.578 1.00 95.88 141 ALA A CA 1
ATOM 1115 C C . ALA A 1 141 ? -10.288 -9.589 16.616 1.00 95.88 141 ALA A C 1
ATOM 1117 O O . ALA A 1 141 ? -11.069 -10.264 17.282 1.00 95.88 141 ALA A O 1
ATOM 1118 N N . ASP A 1 142 ? -8.970 -9.590 16.842 1.00 95.31 142 ASP A N 1
ATOM 1119 C CA . ASP A 1 142 ? -8.304 -10.393 17.879 1.00 95.31 142 ASP A CA 1
ATOM 1120 C C . ASP A 1 142 ? -8.818 -10.073 19.298 1.00 95.31 142 ASP A C 1
ATOM 1122 O O . ASP A 1 142 ? -8.724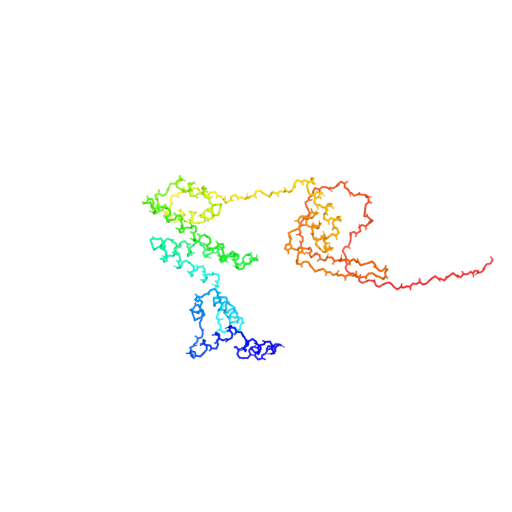 -10.898 20.204 1.00 95.31 142 ASP A O 1
ATOM 1126 N N . ARG A 1 143 ? -9.396 -8.881 19.502 1.00 94.31 143 ARG A N 1
ATOM 1127 C CA . ARG A 1 143 ? -10.023 -8.441 20.761 1.00 94.31 143 ARG A CA 1
ATOM 1128 C C . ARG A 1 143 ? -11.552 -8.564 20.743 1.00 94.31 143 ARG A C 1
ATOM 1130 O O . ARG A 1 143 ? -12.216 -8.024 21.623 1.00 94.31 143 ARG A O 1
ATOM 1137 N N . GLY A 1 144 ? -12.121 -9.211 19.725 1.00 94.00 144 GLY A N 1
ATOM 1138 C CA . GLY A 1 144 ? -13.568 -9.328 19.532 1.00 94.00 144 GLY A CA 1
ATOM 1139 C C . GLY A 1 144 ? -14.257 -8.007 19.176 1.00 94.00 144 GLY A C 1
ATOM 1140 O O . GLY A 1 144 ? -15.463 -7.873 19.373 1.00 94.00 144 GLY A O 1
ATOM 1141 N N . MET A 1 145 ? -13.510 -7.018 18.676 1.00 94.94 145 MET A N 1
ATOM 1142 C CA . MET A 1 145 ? -14.028 -5.690 18.357 1.00 94.94 145 MET A CA 1
ATOM 1143 C C . MET A 1 145 ? -14.148 -5.461 16.853 1.00 94.94 145 MET A C 1
ATOM 1145 O O . MET A 1 145 ? -13.303 -5.852 16.049 1.00 94.94 145 MET A O 1
ATOM 1149 N N . THR A 1 146 ? -15.198 -4.743 16.470 1.00 95.19 146 THR A N 1
ATOM 1150 C CA . THR A 1 146 ? -15.375 -4.216 15.114 1.00 95.19 146 THR A CA 1
ATOM 1151 C C . THR A 1 146 ? -14.805 -2.803 14.996 1.00 95.19 146 THR A C 1
ATOM 1153 O O . THR A 1 146 ? -14.660 -2.081 15.983 1.00 95.19 146 THR A O 1
ATOM 1156 N N . ILE A 1 147 ? -14.552 -2.342 13.768 1.00 96.19 147 ILE A N 1
ATOM 1157 C CA . ILE A 1 147 ? -14.084 -0.966 13.527 1.00 96.19 147 ILE A CA 1
ATOM 1158 C C . ILE A 1 147 ? -15.051 0.113 14.057 1.00 96.19 147 ILE A C 1
ATOM 1160 O O . ILE A 1 147 ? -14.612 1.189 14.458 1.00 96.19 147 ILE A O 1
ATOM 1164 N N . SER A 1 148 ? -16.353 -0.173 14.123 1.00 95.62 148 SER A N 1
ATOM 1165 C CA . SER A 1 148 ? -17.358 0.731 14.701 1.00 95.62 148 SER A CA 1
ATOM 1166 C C . SER A 1 148 ? -17.269 0.859 16.224 1.00 95.62 148 SER A C 1
ATOM 1168 O O . SER A 1 148 ? -17.712 1.866 16.783 1.00 95.62 148 SER A O 1
ATOM 1170 N N . GLN A 1 149 ? -16.710 -0.152 16.892 1.00 95.94 149 GLN A N 1
ATOM 1171 C CA . GLN A 1 149 ? -16.518 -0.193 18.344 1.00 95.94 149 GLN A CA 1
ATOM 1172 C C . GLN A 1 149 ? -15.144 0.330 18.773 1.00 95.94 149 GLN A C 1
ATOM 1174 O O . GLN A 1 149 ? -14.955 0.583 19.959 1.00 95.94 149 GLN A O 1
ATOM 1179 N N . ALA A 1 150 ? -14.214 0.516 17.829 1.00 96.19 150 ALA A N 1
ATOM 1180 C CA . ALA A 1 150 ? -12.870 0.998 18.114 1.00 96.19 150 ALA A CA 1
ATOM 1181 C C . ALA A 1 150 ? -12.894 2.313 18.910 1.00 96.19 150 ALA A C 1
ATOM 1183 O O . ALA A 1 150 ? -13.647 3.246 18.600 1.00 96.19 150 ALA A O 1
ATOM 1184 N N . THR A 1 151 ? -12.042 2.380 19.928 1.00 96.31 151 THR A N 1
ATOM 1185 C CA . THR A 1 151 ? -11.878 3.552 20.792 1.00 96.31 151 THR A CA 1
ATOM 1186 C C . THR A 1 151 ? -10.597 4.313 20.453 1.00 96.31 151 THR A C 1
ATOM 1188 O O . THR A 1 151 ? -9.735 3.818 19.724 1.00 96.31 151 THR A O 1
ATOM 1191 N N . GLN A 1 152 ? -10.443 5.527 20.995 1.00 96.94 152 GLN A N 1
ATOM 1192 C CA . GLN A 1 152 ? -9.186 6.270 20.853 1.00 96.94 152 GLN A CA 1
ATOM 1193 C C . GLN A 1 152 ? -8.019 5.504 21.494 1.00 96.94 152 GLN A C 1
ATOM 1195 O O . GLN A 1 152 ? -6.946 5.435 20.909 1.00 96.94 152 GLN A O 1
ATOM 1200 N N . HIS A 1 153 ? -8.264 4.823 22.618 1.00 96.25 153 HIS A N 1
ATOM 1201 C CA . HIS A 1 153 ? -7.266 3.987 23.281 1.00 96.25 153 HIS A CA 1
ATOM 1202 C C . HIS A 1 153 ? -6.737 2.862 22.373 1.00 96.25 153 HIS A C 1
ATOM 1204 O O . HIS A 1 153 ? -5.537 2.597 22.356 1.00 96.25 153 HIS A O 1
ATOM 1210 N N . ASP A 1 154 ? -7.598 2.232 21.566 1.00 96.00 154 ASP A N 1
ATOM 1211 C CA . ASP A 1 154 ? -7.168 1.199 20.611 1.00 96.00 154 ASP A CA 1
ATOM 1212 C C . ASP A 1 154 ? -6.286 1.768 19.497 1.00 96.00 154 ASP A C 1
ATOM 1214 O O . ASP A 1 154 ? -5.317 1.133 19.069 1.00 96.00 154 ASP A O 1
ATOM 1218 N N . VAL A 1 155 ? -6.608 2.977 19.032 1.00 96.69 155 VAL A N 1
ATOM 1219 C CA . VAL A 1 155 ? -5.809 3.691 18.033 1.00 96.69 155 VAL A CA 1
ATOM 1220 C C . VAL A 1 155 ? -4.456 4.088 18.614 1.00 96.69 155 VAL A C 1
ATOM 1222 O O . VAL A 1 155 ? -3.433 3.833 17.983 1.00 96.69 155 VAL A O 1
ATOM 1225 N N . ASP A 1 156 ? -4.420 4.635 19.824 1.00 96.06 156 ASP A N 1
ATOM 1226 C CA . ASP A 1 156 ? -3.176 5.038 20.480 1.00 96.06 156 ASP A CA 1
ATOM 1227 C C . ASP A 1 156 ? -2.275 3.823 20.751 1.00 96.06 156 ASP A C 1
ATOM 1229 O O . ASP A 1 156 ? -1.081 3.842 20.438 1.00 96.06 156 ASP A O 1
ATOM 1233 N N . ALA A 1 157 ? -2.856 2.711 21.218 1.00 95.50 157 ALA A N 1
ATOM 1234 C CA . ALA A 1 157 ? -2.147 1.447 21.402 1.00 95.50 157 ALA A CA 1
ATOM 1235 C C . ALA A 1 157 ? -1.590 0.891 20.078 1.00 95.50 157 ALA A C 1
ATOM 1237 O O . ALA A 1 157 ? -0.481 0.351 20.035 1.00 95.50 157 ALA A O 1
ATOM 1238 N N . TRP A 1 158 ? -2.325 1.037 18.972 1.00 95.88 158 TRP A N 1
ATOM 1239 C CA . TRP A 1 158 ? -1.818 0.698 17.644 1.00 95.88 158 TRP A CA 1
ATOM 1240 C C . TRP A 1 158 ? -0.616 1.572 17.259 1.00 95.88 158 TRP A C 1
ATOM 1242 O O . TRP A 1 158 ? 0.395 1.048 16.774 1.00 95.88 158 TRP A O 1
ATOM 1252 N N . LEU A 1 159 ? -0.703 2.883 17.489 1.00 95.25 159 LEU A N 1
ATOM 1253 C CA . LEU A 1 159 ? 0.321 3.862 17.117 1.00 95.25 159 LEU A CA 1
ATOM 1254 C C . LEU A 1 159 ? 1.605 3.769 17.945 1.00 95.25 159 LEU A C 1
ATOM 1256 O O . LEU A 1 159 ? 2.656 4.139 17.429 1.00 95.25 159 LEU A O 1
ATOM 1260 N N . ALA A 1 160 ? 1.559 3.186 19.146 1.00 93.19 160 ALA A N 1
ATOM 1261 C CA . ALA A 1 160 ? 2.740 2.912 19.972 1.00 93.19 160 ALA A CA 1
ATOM 1262 C C . ALA A 1 160 ? 3.762 1.947 19.325 1.00 93.19 160 ALA A C 1
ATOM 1264 O O . ALA A 1 160 ? 4.859 1.754 19.843 1.00 93.19 160 ALA A O 1
ATOM 1265 N N . GLY A 1 161 ? 3.414 1.311 18.199 1.00 89.44 161 GLY A N 1
ATOM 1266 C CA . GLY A 1 161 ? 4.320 0.451 17.441 1.00 89.44 161 GLY A CA 1
ATOM 1267 C C . GLY A 1 161 ? 5.213 1.196 16.438 1.00 89.44 161 GLY A C 1
ATOM 1268 O O . GLY A 1 161 ? 5.674 2.311 16.644 1.00 89.44 161 GLY A O 1
ATOM 1269 N N . ASN A 1 162 ? 5.480 0.547 15.300 1.00 87.31 162 ASN A N 1
ATOM 1270 C CA . ASN A 1 162 ? 6.344 1.095 14.250 1.00 87.31 162 ASN A CA 1
ATOM 1271 C C . ASN A 1 162 ? 5.795 2.434 13.690 1.00 87.31 162 ASN A C 1
ATOM 1273 O O . ASN A 1 162 ? 4.615 2.476 13.339 1.00 87.31 162 ASN A O 1
ATOM 1277 N N . PRO A 1 163 ? 6.630 3.470 13.449 1.00 88.00 163 PRO A N 1
ATOM 1278 C CA . PRO A 1 163 ? 6.202 4.756 12.878 1.00 88.00 163 PRO A CA 1
ATOM 1279 C C . PRO A 1 163 ? 5.434 4.676 11.548 1.00 88.00 163 PRO A C 1
ATOM 1281 O O . PRO A 1 163 ? 4.673 5.580 11.200 1.00 88.00 163 PRO A O 1
ATOM 1284 N N . ALA A 1 164 ? 5.610 3.604 10.770 1.00 88.06 164 ALA A N 1
ATOM 1285 C CA . ALA A 1 164 ? 4.820 3.355 9.568 1.00 88.06 164 ALA A CA 1
ATOM 1286 C C . ALA A 1 164 ? 3.322 3.198 9.876 1.00 88.06 164 ALA A C 1
ATOM 1288 O O . ALA A 1 164 ? 2.506 3.515 9.019 1.00 88.06 164 ALA A O 1
ATOM 1289 N N . ARG A 1 165 ? 2.940 2.778 11.090 1.00 94.50 165 ARG A N 1
ATOM 1290 C CA . ARG A 1 165 ? 1.546 2.568 11.510 1.00 94.50 165 ARG A CA 1
ATOM 1291 C C . ARG A 1 165 ? 0.676 3.818 11.411 1.00 94.50 165 ARG A C 1
ATOM 1293 O O . ARG A 1 165 ? -0.515 3.682 11.144 1.00 94.50 165 ARG A O 1
ATOM 1300 N N . HIS A 1 166 ? 1.264 5.013 11.484 1.00 94.56 166 HIS A N 1
ATOM 1301 C CA . HIS A 1 166 ? 0.569 6.281 11.231 1.00 94.56 166 HIS A CA 1
ATOM 1302 C C . HIS A 1 166 ? -0.017 6.387 9.812 1.00 94.56 166 HIS A C 1
ATOM 1304 O O . HIS A 1 166 ? -0.962 7.142 9.589 1.00 94.56 166 HIS A O 1
ATOM 1310 N N . ASP A 1 167 ? 0.481 5.617 8.835 1.00 93.75 167 ASP A N 1
ATOM 1311 C CA . ASP A 1 167 ? -0.100 5.592 7.487 1.00 93.75 167 ASP A CA 1
ATOM 1312 C C . ASP A 1 167 ? -1.512 4.969 7.447 1.00 93.75 167 ASP A C 1
ATOM 1314 O O . ASP A 1 167 ? -2.208 5.133 6.440 1.00 93.75 167 ASP A O 1
ATOM 1318 N N . VAL A 1 168 ? -1.980 4.342 8.541 1.00 96.56 168 VAL A N 1
ATOM 1319 C CA . VAL A 1 168 ? -3.388 3.929 8.714 1.00 96.56 168 VAL A CA 1
ATOM 1320 C C . VAL A 1 168 ? -4.349 5.125 8.722 1.00 96.56 168 VAL A C 1
ATOM 1322 O O . VAL A 1 168 ? -5.536 4.963 8.442 1.00 96.56 168 VAL A O 1
ATOM 1325 N N . ARG A 1 169 ? -3.844 6.348 8.958 1.00 96.31 169 ARG A N 1
ATOM 1326 C CA . ARG A 1 169 ? -4.624 7.597 8.971 1.00 96.31 169 ARG A CA 1
ATOM 1327 C C . ARG A 1 169 ? -5.538 7.740 7.754 1.00 96.31 169 ARG A C 1
ATOM 1329 O O . ARG A 1 169 ? -6.694 8.124 7.898 1.00 96.31 169 ARG A O 1
ATOM 1336 N N . ASP A 1 170 ? -5.044 7.417 6.556 1.00 94.62 170 ASP A N 1
ATOM 1337 C CA . ASP A 1 170 ? -5.827 7.542 5.315 1.00 94.62 170 ASP A CA 1
ATOM 1338 C C . ASP A 1 170 ? -7.059 6.615 5.312 1.00 94.62 170 ASP A C 1
ATOM 1340 O O . ASP A 1 170 ? -8.119 6.991 4.804 1.00 94.62 170 ASP A O 1
ATOM 1344 N N . PHE A 1 171 ? -6.923 5.422 5.896 1.00 97.88 171 PHE A N 1
ATOM 1345 C CA . PHE A 1 171 ? -8.017 4.474 6.072 1.00 97.88 171 PHE A CA 1
ATOM 1346 C C . PHE A 1 171 ? -9.003 4.959 7.135 1.00 97.88 171 PHE A C 1
ATOM 1348 O O . PHE A 1 171 ? -10.197 4.998 6.857 1.00 97.88 171 PHE A O 1
ATOM 1355 N N . MET A 1 172 ? -8.518 5.418 8.292 1.00 97.88 172 MET A N 1
ATOM 1356 C CA . MET A 1 172 ? -9.375 5.895 9.387 1.00 97.88 172 MET A CA 1
ATOM 1357 C C . MET A 1 172 ? -10.202 7.123 8.994 1.00 97.88 172 MET A C 1
ATOM 1359 O O . MET A 1 172 ? -11.408 7.157 9.231 1.00 97.88 172 MET A O 1
ATOM 1363 N N . ILE A 1 173 ? -9.597 8.091 8.295 1.00 96.94 173 ILE A N 1
ATOM 1364 C CA . ILE A 1 173 ? -10.321 9.257 7.763 1.00 96.94 173 ILE A CA 1
ATOM 1365 C C . ILE A 1 173 ? -11.427 8.816 6.798 1.00 96.94 173 ILE A C 1
ATOM 1367 O O . ILE A 1 173 ? -12.532 9.355 6.831 1.00 96.94 173 ILE A O 1
ATOM 1371 N N . TRP A 1 174 ? -11.142 7.856 5.913 1.00 97.94 174 TRP A N 1
ATOM 1372 C CA . TRP A 1 174 ? -12.148 7.338 4.988 1.00 97.94 174 TRP A CA 1
ATOM 1373 C C . TRP A 1 174 ? -13.258 6.575 5.718 1.00 97.94 174 TRP A C 1
ATOM 1375 O O . TRP A 1 174 ? -14.430 6.809 5.428 1.00 97.94 174 TRP A O 1
ATOM 1385 N N . ALA A 1 175 ? -12.901 5.711 6.668 1.00 97.69 175 ALA A N 1
ATOM 1386 C CA . ALA A 1 175 ? -13.843 4.907 7.435 1.00 97.69 175 ALA A CA 1
ATOM 1387 C C . ALA A 1 175 ? -14.802 5.799 8.230 1.00 97.69 175 ALA A C 1
ATOM 1389 O O . ALA A 1 175 ? -16.009 5.580 8.188 1.00 97.69 175 ALA A O 1
ATOM 1390 N N . HIS A 1 176 ? -14.293 6.862 8.857 1.00 97.56 176 HIS A N 1
ATOM 1391 C CA . HIS A 1 176 ? -15.126 7.849 9.534 1.00 97.56 176 HIS A CA 1
ATOM 1392 C C . HIS A 1 176 ? -16.058 8.592 8.562 1.00 97.56 176 HIS A C 1
ATOM 1394 O O . HIS A 1 176 ? -17.268 8.632 8.772 1.00 97.56 176 HIS A O 1
ATOM 1400 N N . ARG A 1 177 ? -15.529 9.100 7.438 1.00 97.00 177 ARG A N 1
ATOM 1401 C CA . ARG A 1 177 ? -16.328 9.797 6.407 1.00 97.00 177 ARG A CA 1
ATOM 1402 C C . ARG A 1 177 ? -17.406 8.928 5.757 1.00 97.00 177 ARG A C 1
ATOM 1404 O O . ARG A 1 177 ? -18.317 9.466 5.140 1.00 97.00 177 ARG A O 1
ATOM 1411 N N . ARG A 1 178 ? -17.268 7.603 5.814 1.00 97.00 178 ARG A N 1
ATOM 1412 C CA . ARG A 1 178 ? -18.252 6.631 5.314 1.00 97.00 178 ARG A CA 1
ATOM 1413 C C . ARG A 1 178 ? -19.058 5.972 6.434 1.00 97.00 178 ARG A C 1
ATOM 1415 O O . ARG A 1 178 ? -19.734 4.988 6.171 1.00 97.00 178 ARG A O 1
ATOM 1422 N N . HIS A 1 179 ? -18.998 6.518 7.650 1.00 95.56 179 HIS A N 1
ATOM 1423 C CA . HIS A 1 179 ? -19.743 6.054 8.824 1.00 95.56 179 HIS A CA 1
ATOM 1424 C C . HIS A 1 179 ? -19.452 4.599 9.240 1.00 95.56 179 HIS A C 1
ATOM 1426 O O . HIS A 1 179 ? -20.256 3.972 9.919 1.00 95.56 179 HIS A O 1
ATOM 1432 N N . HIS A 1 180 ? -18.282 4.062 8.879 1.00 95.81 180 HIS A N 1
ATOM 1433 C CA . HIS A 1 180 ? -17.802 2.765 9.369 1.00 95.81 180 HIS A CA 1
ATOM 1434 C C . HIS A 1 180 ? -17.114 2.870 10.736 1.00 95.81 180 HIS A C 1
ATOM 1436 O O . HIS A 1 180 ? -17.054 1.887 11.465 1.00 95.81 180 HIS A O 1
ATOM 1442 N N . ALA A 1 181 ? -16.576 4.042 11.075 1.00 95.62 181 ALA A N 1
ATOM 1443 C CA . ALA A 1 181 ? -15.843 4.288 12.312 1.00 95.62 181 ALA A CA 1
ATOM 1444 C C . ALA A 1 181 ? -16.294 5.597 12.973 1.00 95.62 181 ALA A C 1
ATOM 1446 O O . ALA A 1 181 ? -16.779 6.522 12.308 1.00 95.62 181 ALA A O 1
ATOM 1447 N N . ARG A 1 182 ? -16.063 5.700 14.284 1.00 94.00 182 ARG A N 1
ATOM 1448 C CA . ARG A 1 182 ? -16.165 6.967 15.021 1.00 94.00 182 ARG A CA 1
ATOM 1449 C C . ARG A 1 182 ? -15.086 7.952 14.550 1.00 94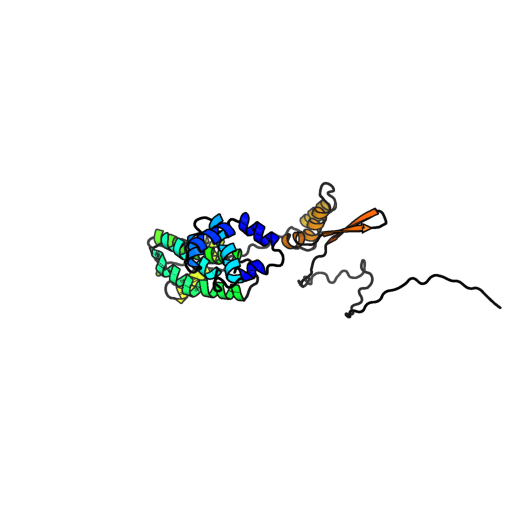.00 182 ARG A C 1
ATOM 1451 O O . ARG A 1 182 ? -14.138 7.572 13.861 1.00 94.00 182 ARG A O 1
ATOM 1458 N N . ALA A 1 183 ? -15.239 9.223 14.914 1.00 94.25 183 ALA A N 1
ATOM 1459 C CA . ALA A 1 183 ? -14.202 10.227 14.700 1.00 94.25 183 ALA A CA 1
ATOM 1460 C C . ALA A 1 183 ? -13.026 9.943 15.648 1.00 94.25 183 ALA A C 1
ATOM 1462 O O . ALA A 1 183 ? -13.049 10.360 16.800 1.00 94.25 183 ALA A O 1
ATOM 1463 N N . LEU A 1 184 ? -12.042 9.179 15.171 1.00 95.69 184 LEU A N 1
ATOM 1464 C CA . LEU A 1 184 ? -10.835 8.827 15.921 1.00 95.69 184 LEU A CA 1
ATOM 1465 C C . LEU A 1 184 ? -9.636 9.588 15.362 1.00 95.69 184 LEU A C 1
ATOM 1467 O O . LEU A 1 184 ? -9.476 9.719 14.141 1.00 95.69 184 LEU A O 1
ATOM 1471 N N . GLU A 1 185 ? -8.791 10.087 16.253 1.00 95.12 185 GLU A N 1
ATOM 1472 C CA . GLU A 1 185 ? -7.623 10.866 15.885 1.00 95.12 185 GLU A CA 1
ATOM 1473 C C . GLU A 1 185 ? -6.442 9.947 15.566 1.00 95.12 185 GLU A C 1
ATOM 1475 O O . GLU A 1 185 ? -6.037 9.109 16.365 1.00 95.12 185 GLU A O 1
ATOM 1480 N N . VAL A 1 186 ? -5.859 10.128 14.380 1.00 94.94 186 VAL A N 1
ATOM 1481 C CA . VAL A 1 186 ? -4.593 9.492 13.999 1.00 94.94 186 VAL A CA 1
ATOM 1482 C C . VAL A 1 186 ? -3.656 10.596 13.543 1.00 94.94 186 VAL A C 1
ATOM 1484 O O . VAL A 1 186 ? -3.851 11.052 12.418 1.00 94.94 186 VAL A O 1
ATOM 1487 N N . PRO A 1 187 ? -2.661 11.052 14.323 1.00 92.06 187 PRO A N 1
ATOM 1488 C CA . PRO A 1 187 ? -1.758 12.133 13.931 1.00 92.06 187 PRO A CA 1
ATOM 1489 C C . PRO A 1 187 ? -0.952 11.788 12.672 1.00 92.06 187 PRO A C 1
ATOM 1491 O O . PRO A 1 187 ? -0.808 10.626 12.279 1.00 92.06 187 PRO A O 1
ATOM 1494 N N . HIS A 1 188 ? -0.434 12.818 12.000 1.00 87.50 188 HIS A N 1
ATOM 1495 C CA . HIS A 1 188 ? 0.507 12.600 10.906 1.00 87.50 188 HIS A CA 1
ATOM 1496 C C . HIS A 1 188 ? 1.747 11.873 11.424 1.00 87.50 188 HIS A C 1
ATOM 1498 O O . HIS A 1 188 ? 2.157 12.072 12.564 1.00 87.50 188 HIS A O 1
ATOM 1504 N N . ARG A 1 189 ? 2.348 11.039 10.567 1.00 85.00 189 ARG A N 1
ATOM 1505 C CA . ARG A 1 189 ? 3.609 10.375 10.894 1.00 85.00 189 ARG A CA 1
ATOM 1506 C C . ARG A 1 189 ? 4.633 11.431 11.344 1.00 85.00 189 ARG A C 1
ATOM 1508 O O . ARG A 1 189 ? 4.887 12.347 10.552 1.00 85.00 189 ARG A O 1
ATOM 1515 N N . PRO A 1 190 ? 5.241 11.283 12.534 1.00 75.88 190 PRO A N 1
ATOM 1516 C CA . PRO A 1 190 ? 6.334 12.143 12.958 1.00 75.88 190 PRO A CA 1
ATOM 1517 C C . PRO A 1 190 ? 7.450 12.082 11.916 1.00 75.88 190 PRO A C 1
ATOM 1519 O O . PRO A 1 190 ? 7.856 10.996 11.482 1.00 75.88 190 PRO A O 1
ATOM 1522 N N . LYS A 1 191 ? 7.916 13.242 11.459 1.00 72.50 191 LYS A N 1
ATOM 1523 C CA . LYS A 1 191 ? 9.157 13.301 10.689 1.00 72.50 191 LYS A CA 1
ATOM 1524 C C . LYS A 1 191 ? 10.288 13.215 11.703 1.00 72.50 191 LYS A C 1
ATOM 1526 O O . LYS A 1 191 ? 10.238 13.921 12.699 1.00 72.50 191 LYS A O 1
ATOM 1531 N N . ALA A 1 192 ? 11.256 12.334 11.463 1.00 63.09 192 ALA A N 1
ATOM 1532 C CA . ALA A 1 192 ? 12.498 12.408 12.215 1.00 63.09 192 ALA A CA 1
ATOM 1533 C C . ALA A 1 192 ? 13.112 13.780 11.934 1.00 63.09 192 ALA A C 1
ATOM 1535 O O . ALA A 1 192 ? 13.175 14.183 10.764 1.00 63.09 192 ALA A O 1
ATOM 1536 N N . ASP A 1 193 ? 13.524 14.476 12.987 1.00 58.06 193 ASP A N 1
ATOM 1537 C CA . ASP A 1 193 ? 14.343 15.661 12.809 1.00 58.06 193 ASP A CA 1
ATOM 1538 C C . ASP A 1 193 ? 15.611 15.247 12.054 1.00 58.06 193 ASP A C 1
ATOM 1540 O O . ASP A 1 193 ? 16.149 14.156 12.296 1.00 58.06 193 ASP A O 1
ATOM 1544 N N . PRO A 1 194 ? 16.065 16.049 11.078 1.00 58.22 194 PRO A N 1
ATOM 1545 C CA . PRO A 1 194 ? 17.342 15.789 10.452 1.00 58.22 194 PRO A CA 1
ATOM 1546 C C . PRO A 1 194 ? 18.401 15.829 11.554 1.00 58.22 194 PRO A C 1
ATOM 1548 O O . PRO A 1 194 ? 18.646 16.882 12.137 1.00 58.22 194 PRO A O 1
ATOM 1551 N N . VAL A 1 195 ? 19.015 14.683 11.850 1.00 57.12 195 VAL A N 1
ATOM 1552 C CA . VAL A 1 195 ? 20.205 14.641 12.699 1.00 57.12 195 VAL A CA 1
ATOM 1553 C C . VAL A 1 195 ? 21.322 15.279 11.881 1.00 57.12 195 VAL A C 1
ATOM 1555 O O . VAL A 1 195 ? 21.889 14.650 10.987 1.00 57.12 195 VAL A O 1
ATOM 1558 N N . GLY A 1 196 ? 21.543 16.572 12.104 1.00 58.66 196 GLY A N 1
ATOM 1559 C CA . GLY A 1 196 ? 22.710 17.273 11.590 1.00 58.66 196 GLY A CA 1
ATOM 1560 C C . GLY A 1 196 ? 23.959 16.778 12.310 1.00 58.66 196 GLY A C 1
ATOM 1561 O O . GLY A 1 196 ? 23.899 16.426 13.486 1.00 58.66 196 GLY A O 1
ATOM 1562 N N . LEU A 1 197 ? 25.081 16.741 11.599 1.00 65.75 197 LEU A N 1
ATOM 1563 C CA . LEU A 1 197 ? 26.384 16.744 12.259 1.00 65.75 197 LEU A CA 1
ATOM 1564 C C . LEU A 1 197 ? 26.549 18.112 12.926 1.00 65.75 197 LEU A C 1
ATOM 1566 O O . LEU A 1 197 ? 26.164 19.121 12.326 1.00 65.75 197 LEU A O 1
ATOM 1570 N N . ASP A 1 198 ? 27.091 18.152 14.140 1.00 73.38 198 ASP A N 1
ATOM 1571 C CA . ASP A 1 198 ? 27.568 19.408 14.709 1.00 73.38 198 ASP A CA 1
ATOM 1572 C C . ASP A 1 198 ? 28.657 20.006 13.805 1.00 73.38 198 ASP A C 1
ATOM 1574 O O . ASP A 1 198 ? 29.319 19.300 13.034 1.00 73.38 198 ASP A O 1
ATOM 1578 N N . GLU A 1 199 ? 28.783 21.331 13.836 1.00 60.34 199 GLU A N 1
ATOM 1579 C CA . GLU A 1 199 ? 29.643 22.050 12.896 1.00 60.34 199 GLU A CA 1
ATOM 1580 C C . GLU A 1 199 ? 31.117 21.647 13.074 1.00 60.34 199 GLU A C 1
ATOM 1582 O O . GLU A 1 199 ? 31.815 21.482 12.077 1.00 60.34 199 GLU A O 1
ATOM 1587 N N . ASP A 1 200 ? 31.556 21.372 14.305 1.00 70.62 200 ASP A N 1
ATOM 1588 C CA . ASP A 1 200 ? 32.929 20.954 14.612 1.00 70.62 200 ASP A CA 1
ATOM 1589 C C . ASP A 1 200 ? 33.230 19.561 14.035 1.00 70.62 200 ASP A C 1
ATOM 1591 O O . ASP A 1 200 ? 34.173 19.396 13.260 1.00 70.62 200 ASP A O 1
ATOM 1595 N N . SER A 1 201 ? 32.352 18.579 14.262 1.00 72.50 201 SER A N 1
ATOM 1596 C CA . SER A 1 201 ? 32.472 17.243 13.661 1.00 72.50 201 SER A CA 1
ATOM 1597 C C . SER A 1 201 ? 32.414 17.274 12.132 1.00 72.50 201 SER A C 1
ATOM 1599 O O . SER A 1 201 ? 33.043 16.456 11.455 1.00 72.50 201 SER A O 1
ATOM 1601 N N . LYS A 1 202 ? 31.658 18.209 11.548 1.00 71.25 202 LYS A N 1
ATOM 1602 C CA . LYS A 1 202 ? 31.596 18.412 10.094 1.00 71.25 202 LYS A CA 1
ATOM 1603 C C . LYS A 1 202 ? 32.910 18.982 9.551 1.00 71.25 202 LYS A C 1
ATOM 1605 O O . LYS A 1 202 ? 33.347 18.532 8.487 1.00 71.25 202 LYS A O 1
ATOM 1610 N N . TRP A 1 203 ? 33.545 19.919 10.258 1.00 73.50 203 TRP A N 1
ATOM 1611 C CA . TRP A 1 203 ? 34.867 20.446 9.903 1.00 73.50 203 TRP A CA 1
ATOM 1612 C C . TRP A 1 203 ? 35.961 19.390 10.034 1.00 73.50 203 TRP A C 1
ATOM 1614 O O . TRP A 1 203 ? 36.758 19.239 9.107 1.00 73.50 203 TRP A O 1
ATOM 1624 N N . ASP A 1 204 ? 35.940 18.593 11.100 1.00 78.31 204 ASP A N 1
ATOM 1625 C CA . ASP A 1 204 ? 36.889 17.496 11.305 1.00 78.31 204 ASP A CA 1
ATOM 1626 C C . ASP A 1 204 ? 36.769 16.435 10.206 1.00 78.31 204 ASP A C 1
ATOM 1628 O O . ASP A 1 204 ? 37.766 16.031 9.600 1.00 78.31 204 ASP A O 1
ATOM 1632 N N . LEU A 1 205 ? 35.539 16.039 9.860 1.00 75.31 205 LEU A N 1
ATOM 1633 C CA . LEU A 1 205 ? 35.280 15.118 8.752 1.00 75.31 205 LEU A CA 1
ATOM 1634 C C . LEU A 1 205 ? 35.709 15.705 7.402 1.00 75.31 205 LEU A C 1
ATOM 1636 O O . LEU A 1 205 ? 36.233 14.975 6.556 1.00 75.31 205 LEU A O 1
ATOM 1640 N N . LEU A 1 206 ? 35.510 17.005 7.174 1.00 77.62 206 LEU A N 1
ATOM 1641 C CA . LEU A 1 206 ? 35.938 17.666 5.942 1.00 77.62 206 LEU A CA 1
ATOM 1642 C C . LEU A 1 206 ? 37.467 17.696 5.843 1.00 77.62 206 LEU A C 1
ATOM 1644 O O . LEU A 1 206 ? 38.018 17.324 4.806 1.00 77.62 206 LEU A O 1
ATOM 1648 N N . HIS A 1 207 ? 38.149 18.073 6.923 1.00 74.94 207 HIS A N 1
ATOM 1649 C CA . HIS A 1 207 ? 39.605 18.125 6.989 1.00 74.94 207 HIS A CA 1
ATOM 1650 C C . HIS A 1 207 ? 40.220 16.732 6.815 1.00 74.94 207 HIS A C 1
ATOM 1652 O O . HIS A 1 207 ? 41.147 16.551 6.021 1.00 74.94 207 HIS A O 1
ATOM 1658 N N . GLN A 1 208 ? 39.643 15.716 7.461 1.00 75.44 208 GLN A N 1
ATOM 1659 C CA . GLN A 1 208 ? 40.040 14.323 7.287 1.00 75.44 208 GLN A CA 1
ATOM 1660 C C . GLN A 1 208 ? 39.879 13.873 5.828 1.00 75.44 208 GLN A C 1
ATOM 1662 O O . GLN A 1 208 ? 40.807 13.310 5.252 1.00 75.44 208 GLN A O 1
ATOM 1667 N N . ARG A 1 209 ? 38.741 14.156 5.179 1.00 72.31 209 ARG A N 1
ATOM 1668 C CA . ARG A 1 209 ? 38.504 13.756 3.776 1.00 72.31 209 ARG A CA 1
ATOM 1669 C C . ARG A 1 209 ? 39.388 14.505 2.779 1.00 72.31 209 ARG A C 1
ATOM 1671 O O . ARG A 1 209 ? 39.774 13.935 1.757 1.00 72.31 209 ARG A O 1
ATOM 1678 N N . LEU A 1 210 ? 39.728 15.759 3.062 1.00 72.06 210 LEU A N 1
ATOM 1679 C CA . LEU A 1 210 ? 40.644 16.545 2.239 1.00 72.06 210 LEU A CA 1
ATOM 1680 C C . LEU A 1 210 ? 42.107 16.136 2.425 1.00 72.06 210 LEU A C 1
ATOM 1682 O O . LEU A 1 210 ? 42.887 16.358 1.504 1.00 72.06 210 LEU A O 1
ATOM 1686 N N . THR A 1 211 ? 42.474 15.491 3.532 1.00 73.56 211 THR A N 1
ATOM 1687 C CA . THR A 1 211 ? 43.882 15.186 3.855 1.00 73.56 211 THR A CA 1
ATOM 1688 C C . THR A 1 211 ? 44.232 13.700 3.720 1.00 73.56 211 THR A C 1
ATOM 1690 O O . THR A 1 211 ? 45.393 13.363 3.507 1.00 73.56 211 THR A O 1
ATOM 1693 N N . ASP A 1 212 ? 43.248 12.799 3.767 1.00 72.69 212 ASP A N 1
ATOM 1694 C CA . ASP A 1 212 ? 43.461 11.354 3.636 1.00 72.69 212 ASP A CA 1
ATOM 1695 C C . ASP A 1 212 ? 43.846 10.957 2.198 1.00 72.69 212 ASP A C 1
ATOM 1697 O O . ASP A 1 212 ? 43.006 10.912 1.297 1.00 72.69 212 ASP A O 1
ATOM 1701 N N . THR A 1 213 ? 45.129 10.667 1.972 1.00 70.38 213 THR A N 1
ATOM 1702 C CA . THR A 1 213 ? 45.681 10.233 0.677 1.00 70.38 213 THR A CA 1
ATOM 1703 C C . THR A 1 213 ? 45.486 8.742 0.393 1.00 70.38 213 THR A C 1
ATOM 1705 O O . THR A 1 213 ? 45.762 8.308 -0.725 1.00 70.38 213 THR A O 1
ATOM 1708 N N . GLY A 1 214 ? 44.963 7.965 1.349 1.00 73.06 214 GLY A N 1
ATOM 1709 C CA . GLY A 1 214 ? 44.600 6.559 1.157 1.00 73.06 214 GLY A CA 1
ATOM 1710 C C . GLY A 1 214 ? 43.318 6.366 0.339 1.00 73.06 214 GLY A C 1
ATOM 1711 O O . GLY A 1 214 ? 43.025 5.259 -0.112 1.00 73.06 214 GLY A O 1
ATOM 1712 N N . LEU A 1 215 ? 42.557 7.442 0.112 1.00 73.81 215 LEU A N 1
ATOM 1713 C CA . LEU A 1 215 ? 41.310 7.429 -0.649 1.00 73.81 215 LEU A CA 1
ATOM 1714 C C . LEU A 1 215 ? 41.497 7.962 -2.078 1.00 73.81 215 LEU A C 1
ATOM 1716 O O . LEU A 1 215 ? 42.172 8.979 -2.279 1.00 73.81 215 LEU A O 1
ATOM 1720 N N . PRO A 1 216 ? 40.825 7.366 -3.085 1.00 77.44 216 PRO A N 1
ATOM 1721 C CA . PRO A 1 216 ? 40.805 7.912 -4.438 1.00 77.44 216 PRO A CA 1
ATOM 1722 C C . PRO A 1 216 ? 40.305 9.364 -4.457 1.00 77.44 216 PRO A C 1
ATOM 1724 O O . PRO A 1 216 ? 39.340 9.708 -3.770 1.00 77.44 216 PRO A O 1
ATOM 1727 N N . LEU A 1 217 ? 40.919 10.212 -5.290 1.00 74.94 217 LEU A N 1
ATOM 1728 C CA . LEU A 1 217 ? 40.593 11.643 -5.415 1.00 74.94 217 LEU A CA 1
ATOM 1729 C C . LEU A 1 217 ? 39.090 11.904 -5.617 1.00 74.94 217 LEU A C 1
ATOM 1731 O O . LEU A 1 217 ? 38.535 12.834 -5.042 1.00 74.94 217 LEU A O 1
ATOM 1735 N N . GLU A 1 218 ? 38.426 11.051 -6.393 1.00 70.00 218 GLU A N 1
ATOM 1736 C CA . GLU A 1 218 ? 36.993 11.140 -6.697 1.00 70.00 218 GLU A CA 1
ATOM 1737 C C . GLU A 1 218 ? 36.127 10.932 -5.440 1.00 70.00 218 GLU A C 1
ATOM 1739 O O . GLU A 1 218 ? 35.142 11.640 -5.237 1.00 70.00 218 GLU A O 1
ATOM 1744 N N . VAL A 1 219 ? 36.540 10.034 -4.537 1.00 73.44 219 VAL A N 1
ATOM 1745 C CA . VAL A 1 219 ? 35.859 9.774 -3.256 1.00 73.44 219 VAL A CA 1
ATOM 1746 C C . VAL A 1 219 ? 36.063 10.940 -2.286 1.00 73.44 219 VAL A C 1
ATOM 1748 O O . VAL A 1 219 ? 35.119 11.356 -1.613 1.00 73.44 219 VAL A O 1
ATOM 1751 N N . ARG A 1 220 ? 37.272 11.510 -2.248 1.00 79.50 220 ARG A N 1
ATOM 1752 C CA . ARG A 1 220 ? 37.594 12.688 -1.424 1.00 79.50 220 ARG A CA 1
ATOM 1753 C C . ARG A 1 220 ? 36.818 13.922 -1.879 1.00 79.50 220 ARG A C 1
ATOM 1755 O O . ARG A 1 220 ? 36.199 14.592 -1.058 1.00 79.50 220 ARG A O 1
ATOM 1762 N N . ALA A 1 221 ? 36.782 14.173 -3.188 1.00 76.31 221 ALA A N 1
ATOM 1763 C CA . ALA A 1 221 ? 36.023 15.268 -3.783 1.00 76.31 221 ALA A CA 1
ATOM 1764 C C . ALA A 1 221 ? 34.509 15.102 -3.567 1.00 76.31 221 ALA A C 1
ATOM 1766 O O . ALA A 1 221 ? 33.836 16.053 -3.176 1.00 76.31 221 ALA A O 1
ATOM 1767 N N . ALA A 1 222 ? 33.971 13.890 -3.748 1.00 73.62 222 ALA A N 1
ATOM 1768 C CA . ALA A 1 222 ? 32.566 13.591 -3.474 1.00 73.62 222 ALA A CA 1
ATOM 1769 C C . ALA A 1 222 ? 32.202 13.825 -1.998 1.00 73.62 222 ALA A C 1
ATOM 1771 O O . ALA A 1 222 ? 31.175 14.441 -1.709 1.00 73.62 222 ALA A O 1
ATOM 1772 N N . GLY A 1 223 ? 33.054 13.371 -1.073 1.00 73.56 223 GLY A N 1
ATOM 1773 C CA . GLY A 1 223 ? 32.893 13.593 0.364 1.00 73.56 223 GLY A CA 1
ATOM 1774 C C . GLY A 1 223 ? 32.949 15.074 0.743 1.00 73.56 223 GLY A C 1
ATOM 1775 O O . GLY A 1 223 ? 32.100 15.539 1.498 1.00 73.56 223 GLY A O 1
ATOM 1776 N N . ALA A 1 224 ? 33.880 15.836 0.164 1.00 78.31 224 ALA A N 1
ATOM 1777 C CA . ALA A 1 224 ? 33.986 17.274 0.399 1.00 78.31 224 ALA A CA 1
ATOM 1778 C C . ALA A 1 224 ? 32.758 18.039 -0.123 1.00 78.31 224 ALA A C 1
ATOM 1780 O O . ALA A 1 224 ? 32.201 18.859 0.595 1.00 78.31 224 ALA A O 1
ATOM 1781 N N . ILE A 1 225 ? 32.270 17.729 -1.330 1.00 76.12 225 ILE A N 1
ATOM 1782 C CA . ILE A 1 225 ? 31.061 18.355 -1.899 1.00 76.12 225 ILE A CA 1
ATOM 1783 C C . ILE A 1 225 ? 29.818 18.032 -1.057 1.00 76.12 225 ILE A C 1
ATOM 1785 O O . ILE A 1 225 ? 28.977 18.904 -0.832 1.00 76.12 225 ILE A O 1
ATOM 1789 N N . LEU A 1 226 ? 29.696 16.790 -0.579 1.00 78.75 226 LEU A N 1
ATOM 1790 C CA . LEU A 1 226 ? 28.624 16.377 0.326 1.00 78.75 226 LEU A CA 1
ATOM 1791 C C . LEU A 1 226 ? 28.639 17.196 1.622 1.00 78.75 226 LEU A C 1
ATOM 1793 O O . LEU A 1 226 ? 27.594 17.702 2.024 1.00 78.75 226 LEU A O 1
ATOM 1797 N N . LEU A 1 227 ? 29.809 17.330 2.252 1.00 76.00 227 LEU A N 1
ATOM 1798 C CA . LEU A 1 227 ? 29.972 18.018 3.535 1.00 76.00 227 LEU A CA 1
ATOM 1799 C C . LEU A 1 227 ? 29.834 19.544 3.411 1.00 76.00 227 LEU A C 1
ATOM 1801 O O . LEU A 1 227 ? 29.241 20.166 4.288 1.00 76.00 227 LEU A O 1
ATOM 1805 N N . LEU A 1 228 ? 30.319 20.145 2.318 1.00 76.88 228 LEU A N 1
ATOM 1806 C CA . LEU A 1 228 ? 30.289 21.598 2.115 1.00 76.88 228 LEU A CA 1
ATOM 1807 C C . LEU A 1 228 ? 28.913 22.107 1.651 1.00 76.88 228 LEU A C 1
ATOM 1809 O O . LEU A 1 228 ? 28.486 23.184 2.056 1.00 76.88 228 LEU A O 1
ATOM 1813 N N . PHE A 1 229 ? 28.216 21.341 0.802 1.00 69.81 229 PHE A N 1
ATOM 1814 C CA . PHE A 1 229 ? 26.977 21.785 0.143 1.00 69.81 229 PHE A CA 1
ATOM 1815 C C . PHE A 1 229 ? 25.726 20.990 0.540 1.00 69.81 229 PHE A C 1
ATOM 1817 O O . PHE A 1 229 ? 24.644 21.257 0.012 1.00 69.81 229 PHE A O 1
ATOM 1824 N N . GLY A 1 230 ? 25.847 19.977 1.406 1.00 63.56 230 GLY A N 1
ATOM 1825 C CA . GLY A 1 230 ? 24.719 19.148 1.848 1.00 63.56 230 GLY A CA 1
ATOM 1826 C C . GLY A 1 230 ? 24.025 18.379 0.715 1.00 63.56 230 GLY A C 1
ATOM 1827 O O . GLY A 1 230 ? 22.846 18.036 0.819 1.00 63.56 230 GLY A O 1
ATOM 1828 N N . GLN A 1 231 ? 24.708 18.147 -0.413 1.00 64.38 231 GLN A N 1
ATOM 1829 C CA . GLN A 1 231 ? 24.089 17.544 -1.595 1.00 64.38 231 GLN A CA 1
ATOM 1830 C C . GLN A 1 231 ? 23.891 16.040 -1.424 1.00 64.38 231 GLN A C 1
ATOM 1832 O O . GLN A 1 231 ? 24.830 15.312 -1.135 1.00 64.38 231 GLN A O 1
ATOM 1837 N N . HIS A 1 232 ? 22.684 15.543 -1.698 1.00 59.03 232 HIS A N 1
ATOM 1838 C CA . HIS A 1 232 ? 22.390 14.106 -1.663 1.00 59.03 232 HIS A CA 1
ATOM 1839 C C . HIS A 1 232 ? 23.404 13.287 -2.491 1.00 59.03 232 HIS A C 1
ATOM 1841 O O . HIS A 1 232 ? 23.610 13.571 -3.672 1.00 59.03 232 HIS A O 1
ATOM 1847 N N . LEU A 1 233 ? 23.960 12.213 -1.910 1.00 54.94 233 LEU A N 1
ATOM 1848 C CA . LEU A 1 233 ? 24.933 11.310 -2.558 1.00 54.94 233 LEU A CA 1
ATOM 1849 C C . LEU A 1 233 ? 24.477 10.796 -3.934 1.00 54.94 233 LEU A C 1
ATOM 1851 O O . LEU A 1 233 ? 25.283 10.598 -4.839 1.00 54.94 233 LEU A O 1
ATOM 1855 N N . THR A 1 234 ? 23.171 10.607 -4.116 1.00 55.09 234 THR A N 1
ATOM 1856 C CA . THR A 1 234 ? 22.559 10.201 -5.389 1.00 55.09 234 THR A CA 1
ATOM 1857 C C . THR A 1 234 ? 22.732 11.231 -6.507 1.00 55.09 234 THR A C 1
ATOM 1859 O O . THR A 1 234 ? 22.701 10.860 -7.674 1.00 55.09 234 THR A O 1
ATOM 1862 N N . ARG A 1 235 ? 22.937 12.515 -6.184 1.00 59.25 235 ARG A N 1
ATOM 1863 C CA . 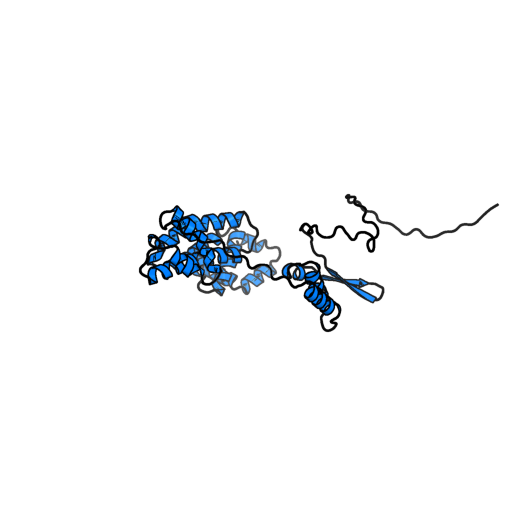ARG A 1 235 ? 23.287 13.561 -7.161 1.00 59.25 235 ARG A CA 1
ATOM 1864 C C . ARG A 1 235 ? 24.781 13.594 -7.453 1.00 59.25 235 ARG A C 1
ATOM 1866 O O . ARG A 1 235 ? 25.163 13.813 -8.593 1.00 59.25 235 ARG A O 1
ATOM 1873 N N . ILE A 1 236 ? 25.603 13.348 -6.436 1.00 59.03 236 ILE A N 1
ATOM 1874 C CA . ILE A 1 236 ? 27.067 13.339 -6.555 1.00 59.03 236 ILE A CA 1
ATOM 1875 C C . ILE A 1 236 ? 27.532 12.139 -7.397 1.00 59.03 236 ILE A C 1
ATOM 1877 O O . ILE A 1 236 ? 28.390 12.274 -8.260 1.00 59.03 236 ILE A O 1
ATOM 1881 N N . THR A 1 237 ? 26.903 10.977 -7.215 1.00 55.00 237 THR A N 1
ATOM 1882 C CA . THR A 1 237 ? 27.179 9.758 -8.001 1.00 55.00 237 THR A CA 1
ATOM 1883 C C . THR A 1 237 ? 26.644 9.815 -9.433 1.00 55.00 237 THR A C 1
ATOM 1885 O O . THR A 1 237 ? 27.188 9.152 -10.307 1.00 55.00 237 THR A O 1
ATOM 1888 N N . ALA A 1 238 ? 25.610 10.622 -9.694 1.00 54.94 238 ALA A N 1
ATOM 1889 C CA . ALA A 1 238 ? 25.091 10.873 -11.040 1.00 54.94 238 ALA A CA 1
ATOM 1890 C C . ALA A 1 238 ? 25.841 11.997 -11.783 1.00 54.94 238 ALA A C 1
ATOM 1892 O O . ALA A 1 238 ? 25.558 12.249 -12.956 1.00 54.94 238 ALA A O 1
ATOM 1893 N N . ALA A 1 239 ? 26.765 12.694 -11.114 1.00 55.47 239 ALA A N 1
ATOM 1894 C CA . ALA A 1 239 ? 27.593 13.712 -11.742 1.00 55.47 239 ALA A CA 1
ATOM 1895 C C . ALA A 1 239 ? 28.543 13.060 -12.753 1.00 55.47 239 ALA A C 1
ATOM 1897 O O . ALA A 1 239 ? 29.140 12.018 -12.485 1.00 55.47 239 ALA A O 1
ATOM 1898 N N . HIS A 1 240 ? 28.698 13.679 -13.922 1.00 54.16 240 HIS A N 1
ATOM 1899 C CA . HIS A 1 240 ? 29.668 13.218 -14.906 1.00 54.16 240 HIS A CA 1
ATOM 1900 C C . HIS A 1 240 ? 31.051 13.765 -14.533 1.00 54.16 240 HIS A C 1
ATOM 1902 O O . HIS A 1 240 ? 31.306 14.966 -14.651 1.00 54.16 240 HIS A O 1
ATOM 1908 N N . TRP A 1 241 ? 31.942 12.882 -14.091 1.00 54.72 241 TRP A N 1
ATOM 1909 C CA . TRP A 1 241 ? 33.322 13.209 -13.743 1.00 54.72 241 TRP A CA 1
ATOM 1910 C C . TRP A 1 241 ? 34.149 13.229 -15.026 1.00 54.72 241 TRP A C 1
ATOM 1912 O O . TRP A 1 241 ? 34.336 12.192 -15.662 1.00 54.72 241 TRP A O 1
ATOM 1922 N N . ARG A 1 242 ? 34.611 14.405 -15.464 1.00 49.28 242 ARG A N 1
ATOM 1923 C CA . ARG A 1 242 ? 35.485 14.505 -16.640 1.00 49.28 242 ARG A CA 1
ATOM 1924 C C . ARG A 1 242 ? 36.898 14.832 -16.179 1.00 49.28 242 ARG A C 1
ATOM 1926 O O . ARG A 1 242 ? 37.154 15.890 -15.611 1.00 49.28 242 ARG A O 1
ATOM 1933 N N . ARG A 1 243 ? 37.822 13.905 -16.420 1.00 47.59 243 ARG A N 1
ATOM 1934 C CA . ARG A 1 243 ? 39.244 14.105 -16.140 1.00 47.59 243 ARG A CA 1
ATOM 1935 C C . ARG A 1 243 ? 39.851 14.960 -17.255 1.00 47.59 243 ARG A C 1
ATOM 1937 O O . ARG A 1 243 ? 39.681 14.634 -18.430 1.00 47.59 243 ARG A O 1
ATOM 1944 N N . ARG A 1 244 ? 40.533 16.048 -16.894 1.00 46.94 244 ARG A N 1
ATOM 1945 C CA . ARG A 1 244 ? 41.330 16.867 -17.816 1.00 46.94 244 ARG A CA 1
ATOM 1946 C C . ARG A 1 244 ? 42.788 16.828 -17.373 1.00 46.94 244 ARG A C 1
ATOM 1948 O O . ARG A 1 244 ? 43.096 17.036 -16.205 1.00 46.94 244 ARG A O 1
ATOM 1955 N N . ALA A 1 245 ? 43.679 16.551 -18.315 1.00 47.00 245 ALA A N 1
ATOM 1956 C CA . ALA A 1 245 ? 45.106 16.768 -18.127 1.00 47.00 245 ALA A CA 1
ATOM 1957 C C . ALA A 1 245 ? 45.447 18.173 -18.639 1.00 47.00 245 ALA A C 1
ATOM 1959 O O . ALA A 1 245 ? 44.965 18.561 -19.706 1.00 47.00 245 ALA A O 1
ATOM 1960 N N . THR A 1 246 ? 46.228 18.939 -17.877 1.00 50.22 246 THR A N 1
ATOM 1961 C CA . THR A 1 246 ? 46.860 20.165 -18.380 1.00 50.22 246 THR A CA 1
ATOM 1962 C C . THR A 1 246 ? 48.181 19.834 -19.062 1.00 50.22 246 THR A C 1
ATOM 1964 O O . THR A 1 246 ? 48.769 18.777 -18.832 1.00 50.22 246 THR A O 1
ATOM 1967 N N . THR A 1 247 ? 48.658 20.755 -19.897 1.00 50.97 247 THR A N 1
ATOM 1968 C CA . THR A 1 247 ? 49.942 20.643 -20.601 1.00 50.97 247 THR A CA 1
ATOM 1969 C C . THR A 1 247 ? 51.151 20.697 -19.651 1.00 50.97 247 THR A C 1
ATOM 1971 O O . THR A 1 247 ? 52.206 20.183 -19.999 1.00 50.97 247 THR A O 1
ATOM 1974 N N . ASP A 1 248 ? 50.977 21.201 -18.423 1.00 50.91 248 ASP A N 1
ATOM 1975 C CA . ASP A 1 248 ? 52.031 21.313 -17.395 1.00 50.91 248 ASP A CA 1
ATOM 1976 C C . ASP A 1 248 ? 52.123 20.086 -16.461 1.00 50.91 248 ASP A C 1
ATOM 1978 O O . ASP A 1 248 ? 52.749 20.136 -15.405 1.00 50.91 248 ASP A O 1
ATOM 1982 N N . GLY A 1 249 ? 51.476 18.968 -16.810 1.00 46.38 249 GLY A N 1
ATOM 1983 C CA . GLY A 1 249 ? 51.539 17.719 -16.036 1.00 46.38 249 GLY A CA 1
ATOM 1984 C C . GLY A 1 249 ? 50.615 17.657 -14.811 1.00 46.38 249 GLY A C 1
ATOM 1985 O O . GLY A 1 249 ? 50.544 16.621 -14.148 1.00 46.38 249 GLY A O 1
ATOM 1986 N N . THR A 1 250 ? 49.845 18.709 -14.525 1.00 48.28 250 THR A N 1
ATOM 1987 C CA . THR A 1 250 ? 48.901 18.750 -13.397 1.00 48.28 250 THR A CA 1
ATOM 1988 C C . THR A 1 250 ? 47.515 18.258 -13.824 1.00 48.28 250 THR A C 1
ATOM 1990 O O . THR A 1 250 ? 46.731 18.967 -14.453 1.00 48.28 250 THR A O 1
ATOM 1993 N N . ALA A 1 251 ? 47.165 17.019 -13.480 1.00 46.00 251 ALA A N 1
ATOM 1994 C CA . ALA A 1 251 ? 45.825 16.497 -13.744 1.00 46.00 251 ALA A CA 1
ATOM 1995 C C . ALA A 1 251 ? 44.802 17.073 -12.748 1.00 46.00 251 ALA A C 1
ATOM 1997 O O . ALA A 1 251 ? 44.963 16.915 -11.539 1.00 46.00 251 ALA A O 1
ATOM 1998 N N . TYR A 1 252 ? 43.713 17.672 -13.243 1.00 50.72 252 TYR A N 1
ATOM 1999 C CA . TYR A 1 252 ? 42.559 18.036 -12.414 1.00 50.72 252 TYR A CA 1
ATOM 2000 C C . TYR A 1 252 ? 41.277 17.354 -12.910 1.00 50.72 252 TYR A C 1
ATOM 2002 O O . TYR A 1 252 ? 41.135 16.964 -14.072 1.00 50.72 252 TYR A O 1
ATOM 2010 N N . SER A 1 253 ? 40.327 17.156 -11.998 1.00 48.69 253 SER A N 1
ATOM 2011 C CA . SER A 1 253 ? 39.024 16.558 -12.303 1.00 48.69 253 SER A CA 1
ATOM 2012 C C . SER A 1 253 ? 37.938 17.625 -12.216 1.00 48.69 253 SER A C 1
ATOM 2014 O O . SER A 1 253 ? 37.818 18.319 -11.211 1.00 48.69 253 SER A O 1
ATOM 2016 N N . GLU A 1 254 ? 37.164 17.783 -13.291 1.00 50.94 254 GLU A N 1
ATOM 2017 C CA . GLU A 1 254 ? 36.047 18.725 -13.358 1.00 50.94 254 GLU A CA 1
ATOM 2018 C C . GLU A 1 254 ? 34.738 17.940 -13.199 1.00 50.94 254 GLU A C 1
ATOM 2020 O O . GLU A 1 254 ? 34.421 17.055 -14.002 1.00 50.94 254 GLU A O 1
ATOM 2025 N N . ALA A 1 255 ? 33.975 18.250 -12.149 1.00 50.41 255 ALA A N 1
ATOM 2026 C CA . ALA A 1 255 ? 32.646 17.692 -11.927 1.00 50.41 255 ALA A CA 1
ATOM 2027 C C . ALA A 1 255 ? 31.593 18.716 -12.363 1.00 50.41 255 ALA A C 1
ATOM 2029 O O . ALA A 1 255 ? 31.447 19.776 -11.754 1.00 50.41 255 ALA A O 1
ATOM 2030 N N . ARG A 1 256 ? 30.830 18.407 -13.418 1.00 46.16 256 ARG A N 1
ATOM 2031 C CA . ARG A 1 256 ? 29.714 19.260 -13.845 1.00 46.16 256 ARG A CA 1
ATOM 2032 C C . ARG A 1 256 ? 28.438 18.827 -13.130 1.00 46.16 256 ARG A C 1
ATOM 2034 O O . ARG A 1 256 ? 27.821 17.829 -13.494 1.00 46.16 256 ARG A O 1
ATOM 2041 N N . LEU A 1 257 ? 28.034 19.598 -12.125 1.00 48.16 257 LEU A N 1
ATOM 2042 C CA . LEU A 1 257 ? 26.747 19.441 -11.451 1.00 48.16 257 LEU A CA 1
ATOM 2043 C C . LEU A 1 257 ? 25.701 20.276 -12.201 1.00 48.16 257 LEU A C 1
ATOM 2045 O O . LEU A 1 257 ? 25.768 21.502 -12.205 1.00 48.16 257 LEU A O 1
ATOM 2049 N N . THR A 1 258 ? 24.730 19.641 -12.862 1.00 42.28 258 THR A N 1
ATOM 2050 C CA . THR A 1 258 ? 23.592 20.365 -13.452 1.00 42.28 258 THR A CA 1
ATOM 2051 C C . THR A 1 258 ? 22.747 20.982 -12.341 1.00 42.28 258 THR A C 1
ATOM 2053 O O . THR A 1 258 ? 21.994 20.289 -11.652 1.00 42.28 258 THR A O 1
ATOM 2056 N N . ALA A 1 259 ? 22.880 22.294 -12.158 1.00 38.31 259 ALA A N 1
ATOM 2057 C CA . ALA A 1 259 ? 22.071 23.068 -11.235 1.00 38.31 259 ALA A CA 1
ATOM 2058 C C . ALA A 1 259 ? 20.674 23.301 -11.831 1.00 38.31 259 ALA A C 1
ATOM 2060 O O . ALA A 1 259 ? 20.483 24.151 -12.694 1.00 38.31 259 ALA A O 1
ATOM 2061 N N . THR A 1 260 ? 19.662 22.587 -11.345 1.00 33.28 260 THR A N 1
ATOM 2062 C CA . THR A 1 260 ? 18.300 23.142 -11.329 1.00 33.28 260 THR A CA 1
ATOM 2063 C C . THR A 1 260 ? 18.112 23.852 -9.998 1.00 33.28 260 THR A C 1
ATOM 2065 O O . THR A 1 260 ? 18.252 23.201 -8.959 1.00 33.28 260 THR A O 1
ATOM 2068 N N . ARG A 1 261 ? 17.835 25.166 -10.069 1.00 34.41 261 ARG A N 1
ATOM 2069 C CA . ARG A 1 261 ? 17.595 26.114 -8.964 1.00 34.41 261 ARG A CA 1
ATOM 2070 C C . ARG A 1 261 ? 17.103 25.421 -7.690 1.00 34.41 261 ARG A C 1
ATOM 2072 O O . ARG A 1 261 ? 15.936 25.056 -7.590 1.00 34.41 261 ARG A O 1
ATOM 2079 N N . ASN A 1 262 ? 17.995 25.288 -6.717 1.00 32.84 262 ASN A N 1
ATOM 2080 C CA . ASN A 1 262 ? 17.606 25.299 -5.317 1.00 32.84 262 ASN A CA 1
ATOM 2081 C C . ASN A 1 262 ? 18.027 26.686 -4.814 1.00 32.84 262 ASN A C 1
ATOM 2083 O O . ASN A 1 262 ? 19.210 27.001 -4.968 1.00 32.84 262 ASN A O 1
ATOM 2087 N N . PRO A 1 263 ? 17.115 27.550 -4.340 1.00 32.94 263 PRO A N 1
ATOM 2088 C CA . PRO A 1 263 ? 17.527 28.827 -3.777 1.00 32.94 263 PRO A CA 1
ATOM 2089 C C . PRO A 1 263 ? 18.489 28.562 -2.613 1.00 32.94 263 PRO A C 1
ATOM 2091 O O . PRO A 1 263 ? 18.255 27.680 -1.784 1.00 32.94 263 PRO A O 1
ATOM 2094 N N . MET A 1 264 ? 19.611 29.276 -2.626 1.00 26.61 264 MET A N 1
ATOM 2095 C CA . MET A 1 264 ? 20.601 29.276 -1.554 1.00 26.61 264 MET A CA 1
ATOM 2096 C C . MET A 1 264 ? 19.915 29.731 -0.252 1.00 26.61 264 MET A C 1
ATOM 2098 O O . MET A 1 264 ? 19.120 30.669 -0.313 1.00 26.61 264 MET A O 1
ATOM 2102 N N . PRO A 1 265 ? 20.159 29.098 0.910 1.00 33.97 265 PRO A N 1
ATOM 2103 C CA . PRO A 1 265 ? 19.692 29.638 2.184 1.00 33.97 265 PRO A CA 1
ATOM 2104 C C . PRO A 1 265 ? 20.336 31.015 2.419 1.00 33.97 265 PRO A C 1
ATOM 2106 O O . PRO A 1 265 ? 21.556 31.130 2.355 1.00 33.97 265 PRO A O 1
ATOM 2109 N N . GLU A 1 266 ? 19.533 32.050 2.675 1.00 31.69 266 GLU A N 1
ATOM 2110 C CA . GLU A 1 266 ? 19.938 33.466 2.814 1.00 31.69 266 GLU A CA 1
ATOM 2111 C C . GLU A 1 266 ? 20.756 33.809 4.080 1.00 31.69 266 GLU A C 1
ATOM 2113 O O . GLU A 1 266 ? 20.786 34.956 4.520 1.00 31.69 266 GLU A O 1
ATOM 2118 N N . ALA A 1 267 ? 21.467 32.859 4.682 1.00 33.69 267 ALA A N 1
ATOM 2119 C CA . ALA A 1 267 ? 22.404 33.188 5.751 1.00 33.69 267 ALA A CA 1
ATOM 2120 C C . ALA A 1 267 ? 23.792 33.436 5.143 1.00 33.69 267 ALA A C 1
ATOM 2122 O O . ALA A 1 267 ? 24.261 32.630 4.348 1.00 33.69 267 ALA A O 1
ATOM 2123 N N . HIS A 1 268 ? 24.450 34.523 5.559 1.00 38.19 268 HIS A N 1
ATOM 2124 C CA . HIS A 1 268 ? 25.825 34.941 5.222 1.00 38.19 268 HIS A CA 1
ATOM 2125 C C . HIS A 1 268 ? 26.002 35.956 4.066 1.00 38.19 268 HIS A C 1
ATOM 2127 O O . HIS A 1 268 ? 26.873 35.797 3.217 1.00 38.19 268 HIS A O 1
ATOM 2133 N N . GLN A 1 269 ? 25.303 37.100 4.112 1.00 30.77 269 GLN A N 1
ATOM 2134 C CA . GLN A 1 269 ? 25.667 38.315 3.343 1.00 30.77 269 GLN A CA 1
ATOM 2135 C C . GLN A 1 269 ? 26.895 39.088 3.902 1.00 30.77 269 GLN A C 1
ATOM 2137 O O . GLN A 1 269 ? 27.044 40.285 3.677 1.00 30.77 269 GLN A O 1
ATOM 2142 N N . GLY A 1 270 ? 27.794 38.440 4.650 1.00 33.62 270 GLY A N 1
ATOM 2143 C CA . GLY A 1 270 ? 28.888 39.125 5.359 1.00 33.62 270 GLY A CA 1
ATOM 2144 C C . GLY A 1 270 ? 30.261 39.119 4.679 1.00 33.62 270 GLY A C 1
ATOM 2145 O O . GLY A 1 270 ? 31.160 39.808 5.145 1.00 33.62 270 GLY A O 1
ATOM 2146 N N . TRP A 1 271 ? 30.465 38.349 3.605 1.00 32.97 271 TRP A N 1
ATOM 2147 C CA . TRP A 1 271 ? 31.820 38.001 3.149 1.00 32.97 271 TRP A CA 1
ATOM 2148 C C . TRP A 1 271 ? 32.048 38.245 1.651 1.00 32.97 271 TRP A C 1
ATOM 2150 O O . TRP A 1 271 ? 32.565 37.395 0.934 1.00 32.97 271 TRP A O 1
ATOM 2160 N N . HIS A 1 272 ? 31.708 39.439 1.163 1.00 34.72 272 HIS A N 1
ATOM 2161 C CA . HIS A 1 272 ? 32.170 39.916 -0.143 1.00 34.72 272 HIS A CA 1
ATOM 2162 C C . HIS A 1 272 ? 33.285 40.949 0.039 1.00 34.72 272 HIS A C 1
ATOM 2164 O O . HIS A 1 272 ? 33.004 42.141 0.143 1.00 34.72 272 HIS A O 1
ATOM 2170 N N . ARG A 1 273 ? 34.552 40.500 0.063 1.00 30.59 273 ARG A N 1
ATOM 2171 C CA . ARG A 1 273 ? 35.678 41.322 -0.442 1.00 30.59 273 ARG A CA 1
ATOM 2172 C C . ARG A 1 273 ? 37.032 40.627 -0.647 1.00 30.59 273 ARG A C 1
ATOM 2174 O O . ARG A 1 273 ? 37.918 41.263 -1.198 1.00 30.59 273 ARG A O 1
ATOM 2181 N N . GLY A 1 274 ? 37.218 39.362 -0.258 1.00 29.22 274 GLY A N 1
ATOM 2182 C CA . GLY A 1 274 ? 38.565 38.761 -0.254 1.00 29.22 274 GLY A CA 1
ATOM 2183 C C . GLY A 1 274 ? 38.957 37.849 -1.424 1.00 29.22 274 GLY A C 1
ATOM 2184 O O . GLY A 1 274 ? 40.143 37.735 -1.703 1.00 29.22 274 GLY A O 1
ATOM 2185 N N . LEU A 1 275 ? 38.015 37.164 -2.088 1.00 30.81 275 LEU A N 1
ATOM 2186 C CA . LEU A 1 275 ? 38.364 35.970 -2.890 1.00 30.81 275 LEU A CA 1
ATOM 2187 C C . LEU A 1 275 ? 37.778 35.897 -4.308 1.00 30.81 275 LEU A C 1
ATOM 2189 O O . LEU A 1 275 ? 38.009 34.913 -5.003 1.00 30.81 275 LEU A O 1
ATOM 2193 N N . TRP A 1 276 ? 37.066 36.924 -4.776 1.00 30.19 276 TRP A N 1
ATOM 2194 C CA . TRP A 1 276 ? 36.447 36.898 -6.106 1.00 30.19 276 TRP A CA 1
ATOM 2195 C C . TRP A 1 276 ? 36.644 38.232 -6.822 1.00 30.19 276 TRP A C 1
ATOM 2197 O O . TRP A 1 276 ? 36.023 39.235 -6.473 1.00 30.19 276 TRP A O 1
ATOM 2207 N N . GLY A 1 277 ? 37.513 38.237 -7.834 1.00 25.69 277 GLY A N 1
ATOM 2208 C CA . GLY A 1 277 ? 37.540 39.290 -8.841 1.00 25.69 277 GLY A CA 1
ATOM 2209 C C . GLY A 1 277 ? 36.234 39.282 -9.641 1.00 25.69 277 GLY A C 1
ATOM 2210 O O . GLY A 1 277 ? 35.843 38.246 -10.170 1.00 25.69 277 GLY A O 1
ATOM 2211 N N . GLY A 1 278 ? 35.574 40.442 -9.659 1.00 25.16 278 GLY A N 1
ATOM 2212 C CA . GLY A 1 278 ? 34.500 40.895 -10.552 1.00 25.16 278 GLY A CA 1
ATOM 2213 C C . GLY A 1 278 ? 33.605 39.851 -11.226 1.00 25.16 278 GLY A C 1
ATOM 2214 O O . GLY A 1 278 ? 33.885 39.419 -12.340 1.00 25.16 278 GLY A O 1
ATOM 2215 N N . TRP A 1 279 ? 32.443 39.577 -10.632 1.00 25.50 279 TRP A N 1
ATOM 2216 C CA . TRP A 1 279 ? 31.267 39.177 -11.407 1.00 25.50 279 TRP A CA 1
ATOM 2217 C C . TRP A 1 279 ? 30.613 40.445 -11.966 1.00 25.50 279 TRP A C 1
ATOM 2219 O O . TRP A 1 279 ? 30.172 41.295 -11.195 1.00 25.50 279 TRP A O 1
ATOM 2229 N N . SER A 1 280 ? 30.562 40.580 -13.293 1.00 25.92 280 SER A N 1
ATOM 2230 C CA . SER A 1 280 ? 29.637 41.510 -13.946 1.00 25.92 280 SER A CA 1
ATOM 2231 C C . SER A 1 280 ? 28.432 40.719 -14.435 1.00 25.92 280 SER A C 1
ATOM 2233 O O . SER A 1 280 ? 28.572 39.708 -15.123 1.00 25.92 280 SER A O 1
ATOM 2235 N N . ASP A 1 281 ? 27.263 41.169 -14.002 1.00 37.12 281 ASP A N 1
ATOM 2236 C CA . ASP A 1 281 ? 25.966 40.587 -14.293 1.00 37.12 281 ASP A CA 1
ATOM 2237 C C . ASP A 1 281 ? 25.464 41.210 -15.602 1.00 37.12 281 ASP A C 1
ATOM 2239 O O . ASP A 1 281 ? 25.076 42.376 -15.640 1.00 37.12 281 ASP A O 1
ATOM 2243 N N . SER A 1 282 ? 25.540 40.482 -16.714 1.00 26.88 282 SER A N 1
ATOM 2244 C CA . SER A 1 282 ? 24.736 40.806 -17.896 1.00 26.88 282 SER A CA 1
ATOM 2245 C C . SER A 1 282 ? 24.541 39.569 -18.764 1.00 26.88 282 SER A C 1
ATOM 2247 O O . SER A 1 282 ? 25.476 38.977 -19.302 1.00 26.88 282 SER A O 1
ATOM 2249 N N . GLY A 1 283 ? 23.284 39.146 -18.868 1.00 34.22 283 GLY A N 1
ATOM 2250 C CA . GLY A 1 283 ? 22.868 38.119 -19.804 1.00 34.22 283 GLY A CA 1
ATOM 2251 C C . GLY A 1 283 ? 22.813 38.672 -21.224 1.00 34.22 283 GLY A C 1
ATOM 2252 O O . GLY A 1 283 ? 22.015 39.560 -21.496 1.00 34.22 283 GLY A O 1
ATOM 2253 N N . ASN A 1 284 ? 23.608 38.106 -22.130 1.00 24.94 284 ASN A N 1
ATOM 2254 C CA . ASN A 1 284 ? 23.198 37.787 -23.501 1.00 24.94 284 ASN A CA 1
ATOM 2255 C C . ASN A 1 284 ? 24.267 36.893 -24.166 1.00 24.94 284 ASN A C 1
ATOM 2257 O O . ASN A 1 284 ? 25.452 37.063 -23.877 1.00 24.94 284 ASN A O 1
ATOM 2261 N N . PRO A 1 285 ? 23.907 35.948 -25.054 1.00 40.22 285 PRO A N 1
ATOM 2262 C CA . PRO A 1 285 ? 24.854 35.044 -25.681 1.00 40.22 285 PRO A CA 1
ATOM 2263 C C . PRO A 1 285 ? 25.329 35.638 -27.007 1.00 40.22 285 PRO A C 1
ATOM 2265 O O . PRO A 1 285 ? 24.540 35.702 -27.942 1.00 40.22 285 PRO A O 1
ATOM 2268 N N . GLN A 1 286 ? 26.607 36.005 -27.135 1.00 24.09 286 GLN A N 1
ATOM 2269 C CA . GLN A 1 286 ? 27.264 36.048 -28.444 1.00 24.09 286 GLN A CA 1
ATOM 2270 C C . GLN A 1 286 ? 28.735 35.637 -28.372 1.00 24.09 286 GLN A C 1
ATOM 2272 O O . GLN A 1 286 ? 29.485 36.009 -27.473 1.00 24.09 286 GLN A O 1
ATOM 2277 N N . LEU A 1 287 ? 29.088 34.823 -29.368 1.00 32.66 287 LEU A N 1
ATOM 2278 C CA . LEU A 1 287 ? 30.424 34.459 -29.814 1.00 32.66 287 LEU A CA 1
ATOM 2279 C C . LEU A 1 287 ? 31.381 35.652 -29.794 1.00 32.66 287 LEU A C 1
ATOM 2281 O O . LEU A 1 287 ? 31.073 36.669 -30.398 1.00 32.66 287 LEU A O 1
ATOM 2285 N N . PHE A 1 288 ? 32.586 35.463 -29.257 1.00 23.36 288 PHE A N 1
ATOM 2286 C CA . PHE A 1 288 ? 33.760 36.167 -29.767 1.00 23.36 288 PHE A CA 1
ATOM 2287 C C . PHE A 1 288 ? 35.000 35.274 -29.672 1.00 23.36 288 PHE A C 1
ATOM 2289 O O . PHE A 1 288 ? 35.494 34.955 -28.591 1.00 23.36 288 PHE A O 1
ATOM 2296 N N . GLN A 1 289 ? 35.486 34.861 -30.846 1.00 35.12 289 GLN A N 1
ATOM 2297 C CA . GLN A 1 289 ? 36.879 34.479 -31.050 1.00 35.12 289 GLN A CA 1
ATOM 2298 C C . GLN A 1 289 ? 37.771 35.686 -30.745 1.00 35.12 289 GLN A C 1
ATOM 2300 O O . GLN A 1 289 ? 37.425 36.812 -31.101 1.00 35.12 289 GLN A O 1
ATOM 2305 N N . ARG A 1 290 ? 38.958 35.461 -30.177 1.00 27.00 290 ARG A N 1
ATOM 2306 C CA . ARG A 1 290 ? 40.031 36.456 -30.237 1.00 27.00 290 ARG A CA 1
ATOM 2307 C C . ARG A 1 290 ? 41.329 35.793 -30.669 1.00 27.00 290 ARG A C 1
ATOM 2309 O O . ARG A 1 290 ? 41.883 34.962 -29.954 1.00 27.00 290 ARG A O 1
ATOM 2316 N N . GLY A 1 291 ? 41.737 36.151 -31.884 1.00 26.08 291 GLY A N 1
ATOM 2317 C CA . GLY A 1 291 ? 43.035 35.855 -32.459 1.00 26.08 291 GLY A CA 1
ATOM 2318 C C . GLY A 1 291 ? 44.146 36.655 -31.785 1.00 26.08 291 GLY A C 1
ATOM 2319 O O . GLY A 1 291 ? 43.929 37.737 -31.238 1.00 26.08 291 GLY A O 1
ATOM 2320 N N . SER A 1 292 ? 45.327 36.054 -31.841 1.00 30.61 292 SER A N 1
ATOM 2321 C CA . SER A 1 292 ? 46.624 36.622 -31.500 1.00 30.61 292 SER A CA 1
ATOM 2322 C C . SER A 1 292 ? 46.904 37.884 -32.320 1.00 30.61 292 SER A C 1
ATOM 2324 O O . SER A 1 292 ? 46.720 37.870 -33.536 1.00 30.61 292 SER A O 1
ATOM 2326 N N . ALA A 1 293 ? 47.384 38.945 -31.673 1.00 30.94 293 ALA A N 1
ATOM 2327 C CA . ALA A 1 293 ? 48.065 40.043 -32.345 1.00 30.94 293 ALA A CA 1
ATOM 2328 C C . ALA A 1 293 ? 49.409 40.265 -31.652 1.00 30.94 293 ALA A C 1
ATOM 2330 O O . ALA A 1 293 ? 49.481 40.487 -30.441 1.00 30.94 293 ALA A O 1
ATOM 2331 N N . ALA A 1 294 ? 50.449 40.101 -32.460 1.00 32.69 294 ALA A N 1
ATOM 2332 C CA . ALA A 1 294 ? 51.848 40.192 -32.117 1.00 32.69 294 ALA A CA 1
ATOM 2333 C C . ALA A 1 294 ? 52.273 41.633 -31.808 1.00 32.69 294 ALA A C 1
ATOM 2335 O O . ALA A 1 294 ? 51.687 42.607 -32.275 1.00 32.69 294 ALA A O 1
ATOM 2336 N N . ASN A 1 295 ? 53.326 41.705 -31.007 1.00 29.95 295 ASN A N 1
ATOM 2337 C CA . ASN A 1 295 ? 54.088 42.886 -30.654 1.00 29.95 295 ASN A CA 1
ATOM 2338 C C . ASN A 1 295 ? 54.959 43.301 -31.852 1.00 29.95 295 ASN A C 1
ATOM 2340 O O . ASN A 1 295 ? 55.798 42.510 -32.278 1.00 29.95 295 ASN A O 1
ATOM 2344 N N . GLU A 1 296 ? 54.799 44.518 -32.368 1.00 30.92 296 GLU A N 1
ATOM 2345 C CA . GLU A 1 296 ? 55.755 45.116 -33.301 1.00 30.92 296 GLU A CA 1
ATOM 2346 C C . GLU A 1 296 ? 55.985 46.576 -32.897 1.00 30.92 296 GLU A C 1
ATOM 2348 O O . GLU A 1 296 ? 55.122 47.443 -33.033 1.00 30.92 296 GLU A O 1
ATOM 2353 N N . ALA A 1 297 ? 57.153 46.812 -32.300 1.00 32.72 297 ALA A N 1
ATOM 2354 C CA . ALA A 1 297 ? 57.679 48.130 -32.003 1.00 32.72 297 ALA A CA 1
ATOM 2355 C C . ALA A 1 297 ? 58.390 48.659 -33.255 1.00 32.72 297 ALA A C 1
ATOM 2357 O O . ALA A 1 297 ? 59.328 48.028 -33.739 1.00 32.72 297 ALA A O 1
ATOM 2358 N N . ALA A 1 298 ? 57.975 49.826 -33.746 1.00 31.58 298 ALA A N 1
ATOM 2359 C CA . ALA A 1 298 ?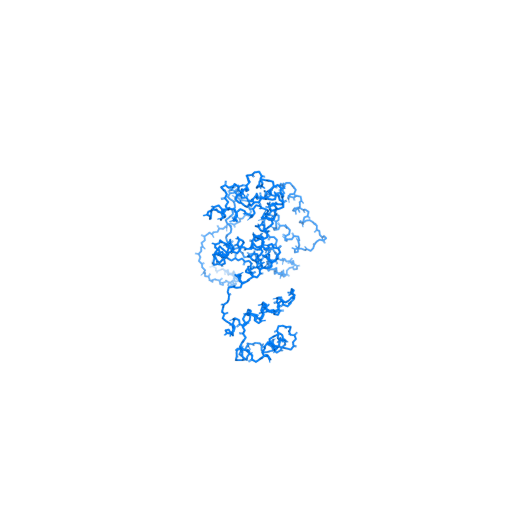 58.683 50.570 -34.780 1.00 31.58 298 ALA A CA 1
ATOM 2360 C C . ALA A 1 298 ? 59.082 51.952 -34.247 1.00 31.58 298 ALA A C 1
ATOM 2362 O O . ALA A 1 298 ? 58.289 52.677 -33.649 1.00 31.58 298 ALA A O 1
ATOM 2363 N N . VAL A 1 299 ? 60.360 52.252 -34.453 1.00 32.94 299 VAL A N 1
ATOM 2364 C CA . VAL A 1 299 ? 61.119 53.436 -34.054 1.00 32.94 299 VAL A CA 1
ATOM 2365 C C . VAL A 1 299 ? 61.155 54.457 -35.206 1.00 32.94 299 VAL A C 1
ATOM 2367 O O . VAL A 1 299 ? 61.244 54.050 -36.361 1.00 32.94 299 VAL A O 1
ATOM 2370 N N . ALA A 1 300 ? 61.225 55.748 -34.827 1.00 32.72 300 ALA A N 1
ATOM 2371 C CA . ALA A 1 300 ? 61.767 56.931 -35.541 1.00 32.72 300 ALA A CA 1
ATOM 2372 C C . ALA A 1 300 ? 60.921 57.636 -36.636 1.00 32.72 300 ALA A C 1
ATOM 2374 O O . ALA A 1 300 ? 59.996 57.028 -37.170 1.00 32.72 300 ALA A O 1
ATOM 2375 N N . PRO A 1 301 ? 61.277 58.881 -37.061 1.00 48.31 301 PRO A N 1
ATOM 2376 C CA . PRO A 1 301 ? 62.208 59.878 -36.478 1.00 48.31 301 PRO A CA 1
ATOM 2377 C C . PRO A 1 301 ? 61.630 61.313 -36.343 1.00 48.31 301 PRO A C 1
ATOM 2379 O O . PRO A 1 301 ? 60.672 61.676 -37.020 1.00 48.31 301 PRO A O 1
ATOM 2382 N N . SER A 1 302 ? 62.287 62.140 -35.518 1.00 37.50 302 SER A N 1
ATOM 2383 C CA . SER A 1 302 ? 62.991 63.387 -35.897 1.00 37.50 302 SER A CA 1
ATOM 2384 C C . SER A 1 302 ? 63.745 63.946 -34.695 1.00 37.50 302 SER A C 1
ATOM 2386 O O . SER A 1 302 ? 63.169 63.930 -33.587 1.00 37.50 302 SER A O 1
#

Foldseek 3Di:
DVVVLVPDPCVVVSVCCCPPPPLNVLVVVQVVVVDQDALVSLVVQPPDPVSVVSSVVNVVVCCVVVSYPDDPVLLVLLVVLLVVLCVVVVVCSVLLVCCCVPFVVVVLVVCVVPDDDDSVVSSVLSNLQSVLLSVLQVQQVVVVHFQARDDLVSLVVQCVDDLSNLSPVSSQVVCCVVVNHPPHDRDHRDDPDPPDDDPVVLVVQLVCLCPDPVDDPLSSVLSNCCSVPVDDSVQSVVWDWDWDADPVRDIDIDTDRPDDDDDDDPPDPDDPDDDDDDDDDDDDDDDDDDDDDDDDDDDDDD

pLDDT: mean 74.59, std 22.36, range [23.36, 98.25]

Secondary structure (DSSP, 8-state):
-HHHHHT-S-HHHHHHHHHH-HHHHHHHHHHHT-SPP-HHHHHHH-SSHHHHHHHHHHHHHHHHTTSS----HHHHHHHHHHHHHHHH-GGGHHHHHHHIIIIIHHHHHHHHHH----HHHHHHHHHHHHHHHHHHHHHHHTTT--TTT--HHHHHHHHTS-GGGGGGHHHHHHHHHTTSS-----PPPPPPP--PPPHHHHHHHHHHHHH-TTS-HHHHHHHHHHHHH---HHHHTTSEEEEEE-TTS-EEEEEE------PPPS--TT--SSS---------------------------

Organism: Streptomyces venezuelae (NCBI:txid54571)